Protein AF-K1Q7L5-F1 (afdb_monomer)

Secondary structure (DSSP, 8-state):
-HHHHHHHHHHHHHHHHTT---EEETTEEE-TTT--B-----PPPPHHHHHHGGGT--S-----EEEEEEEETTEEEEEEEEE-SSHHHHHHHHHHHTTSTTTTT-SEEEEEEEEE-TTS-EEEEEE-TTSTTHHHHHHHHHHHTT--SEEEEEEEE--S--TTHHHHHHHHHHHHHHHTT-

Sequence (182 aa):
MRERRKRLYDLQHSYNERQITTVIKGDKLVFPSNGSVYREKVNRPSADELRILDASSDKIETKVFEGKHTEDNGNRFSSYAAEVSSVKQVNQALKKILRLPRVSSATHNVYAYVFTNSEGVTHEGSDDDGEHGAGRALLREMKDNNIKNCVVVVSRWFHSKIGPRRFRHILETGLSATANMA

Organism: Magallana gigas (NCBI:txid29159)

pLDDT: mean 89.07, std 12.52, range [47.47, 98.44]

Solvent-accessible surface area (backbone atoms only — not comparable to full-atom values): 10207 Å² total; per-residue (Å²): 113,72,66,65,53,50,52,52,49,55,49,44,50,58,34,46,76,70,75,39,71,63,45,78,59,90,98,39,46,30,30,75,90,77,68,46,65,73,71,85,80,84,71,80,74,51,80,67,57,63,67,58,46,85,78,63,73,74,93,68,89,71,65,74,26,66,31,45,75,51,76,59,82,76,22,37,36,37,15,35,19,29,76,25,59,46,73,67,42,46,55,49,43,50,58,52,54,51,60,36,79,74,48,30,91,35,71,27,60,24,25,22,33,32,22,51,34,99,85,69,50,76,49,72,51,59,38,27,55,84,46,80,65,46,7,60,49,40,39,49,51,35,53,78,66,70,56,67,33,29,36,36,35,28,30,30,37,79,66,60,90,63,69,74,57,52,52,57,53,49,40,59,27,32,54,41,3,54,68,60,71,112

Nearest PDB structures (foldseek):
  2cve-assembly1_A  TM=8.066E-01  e=7.483E-07  Thermus thermophilus HB8
  6u1o-assembly1_A  TM=6.358E-01  e=1.074E-06  Saccharomyces cerevisiae S288C
  1vi7-assembly1_A  TM=7.145E-01  e=5.803E-06  Escherichia coli
  6qlf-assembly1_P  TM=4.387E-01  e=6.043E+00  Saccharomyces cerevisiae
  6qle-assembly1_P  TM=3.940E-01  e=7.689E+00  Saccharomyces cerevisiae

InterPro domains:
  IPR001498 Impact, N-terminal [PF01205] (75-173)
  IPR020568 Ribosomal protein uS5 domain 2-type superfamily [SSF54211] (68-172)
  IPR023582 Impact family [PTHR16301] (66-172)
  IPR036956 Impact, N-terminal domain superfamily [G3DSA:3.30.230.30] (61-182)

Foldseek 3Di:
DVVLVVVLVVVCVVCVVVVFHWDDDPSWIARPVVRDTDDDDLDQDDPVSLVCCVPPDDPDPWDKFWFDWDDDPRKIKIKIKTFAQDPVVVSVRCNVQSSDPVNVLFQFKWKKAWEQHPVRDIDIDIDCRPVPPQGVLLNVLCVVVVNYRMMMIMTMRDDDDPDPVVSVVSNVNRVRRSVRVD

Structure (mmCIF, N/CA/C/O backbone):
data_AF-K1Q7L5-F1
#
_entry.id   AF-K1Q7L5-F1
#
loop_
_atom_site.group_PDB
_atom_site.id
_atom_site.type_symbol
_atom_site.label_atom_id
_atom_site.label_alt_id
_atom_site.label_comp_id
_atom_site.label_asym_id
_atom_site.label_entity_id
_atom_site.label_seq_id
_atom_site.pdbx_PDB_ins_code
_atom_site.Cartn_x
_atom_site.Cartn_y
_atom_site.Cartn_z
_atom_site.occupancy
_atom_site.B_iso_or_equiv
_atom_site.auth_seq_id
_atom_site.auth_comp_id
_atom_site.auth_asym_id
_atom_site.auth_atom_id
_atom_site.pdbx_PDB_model_num
ATOM 1 N N . MET A 1 1 ? -2.133 18.125 23.508 1.00 57.41 1 MET A N 1
ATOM 2 C CA . MET A 1 1 ? -3.357 18.780 22.976 1.00 57.41 1 MET A CA 1
ATOM 3 C C . MET A 1 1 ? -3.058 20.008 22.109 1.00 57.41 1 MET A C 1
ATOM 5 O O . MET A 1 1 ? -3.485 20.023 20.961 1.00 57.41 1 MET A O 1
ATOM 9 N N . ARG A 1 2 ? -2.305 21.012 22.596 1.00 72.38 2 ARG A N 1
ATOM 10 C CA . ARG A 1 2 ? -2.041 22.277 21.866 1.00 72.38 2 ARG A CA 1
ATOM 11 C C . ARG A 1 2 ? -1.291 22.097 20.534 1.00 72.38 2 ARG A C 1
ATOM 13 O O . ARG A 1 2 ? -1.663 22.701 19.536 1.00 72.38 2 ARG A O 1
ATOM 20 N N . GLU A 1 3 ? -0.289 21.223 20.510 1.00 77.94 3 GLU A N 1
ATOM 21 C CA . GLU A 1 3 ? 0.569 20.991 19.338 1.00 77.94 3 GLU A CA 1
ATOM 22 C C . GLU A 1 3 ? -0.154 20.260 18.197 1.00 77.94 3 GLU A C 1
ATOM 24 O O . GLU A 1 3 ? -0.109 20.689 17.047 1.00 77.94 3 GLU A O 1
ATOM 29 N N . ARG A 1 4 ? -0.936 19.223 18.531 1.00 78.44 4 ARG A N 1
ATOM 30 C CA . ARG A 1 4 ? -1.780 18.501 17.566 1.00 78.44 4 ARG A CA 1
ATOM 31 C C . ARG A 1 4 ? -2.767 19.437 16.869 1.00 78.44 4 ARG A C 1
ATOM 33 O O . ARG A 1 4 ? -2.932 19.365 15.657 1.00 78.44 4 ARG A O 1
ATOM 40 N N . ARG A 1 5 ? -3.403 20.333 17.628 1.00 85.06 5 ARG A N 1
ATOM 41 C CA . ARG A 1 5 ? -4.381 21.282 17.087 1.00 85.06 5 ARG A CA 1
ATOM 42 C C . ARG A 1 5 ? -3.725 22.351 16.212 1.00 85.06 5 ARG A C 1
ATOM 44 O O . ARG A 1 5 ? -4.272 22.658 15.162 1.00 85.06 5 ARG A O 1
ATOM 51 N N . LYS A 1 6 ? -2.538 22.845 16.591 1.00 90.38 6 LYS A N 1
ATOM 52 C CA . LYS A 1 6 ? -1.724 23.739 15.746 1.00 90.38 6 LYS A CA 1
ATOM 53 C C . LYS A 1 6 ? -1.437 23.096 14.385 1.00 90.38 6 LYS A C 1
ATOM 55 O O . LYS A 1 6 ? -1.757 23.681 13.360 1.00 90.38 6 LYS A O 1
ATOM 60 N N . ARG A 1 7 ? -0.977 21.842 14.384 1.00 89.75 7 ARG A N 1
ATOM 61 C CA . ARG A 1 7 ? -0.705 21.087 13.153 1.00 89.75 7 ARG A CA 1
ATOM 62 C C . ARG A 1 7 ? -1.935 20.933 12.250 1.00 89.75 7 ARG A C 1
ATOM 64 O O . ARG A 1 7 ? -1.802 20.996 11.034 1.00 89.75 7 ARG A O 1
ATOM 71 N N . LEU A 1 8 ? -3.129 20.730 12.820 1.00 92.12 8 LEU A N 1
ATOM 72 C CA . LEU A 1 8 ? -4.370 20.655 12.034 1.00 92.12 8 LEU A CA 1
ATOM 73 C C . LEU A 1 8 ? -4.703 21.987 11.347 1.00 92.12 8 LEU A C 1
ATOM 75 O O . LEU A 1 8 ? -5.173 21.960 10.213 1.00 92.12 8 LEU A O 1
ATOM 79 N N . TYR A 1 9 ? -4.439 23.124 11.997 1.00 93.19 9 TYR A N 1
ATOM 80 C CA . TYR A 1 9 ? -4.596 24.443 11.376 1.00 93.19 9 TYR A CA 1
ATOM 81 C C . TYR A 1 9 ? -3.568 24.680 10.267 1.00 93.19 9 TYR A C 1
ATOM 83 O O . TYR A 1 9 ? -3.954 25.125 9.190 1.00 93.19 9 TYR A O 1
ATOM 91 N N . ASP A 1 10 ? -2.300 24.320 10.489 1.00 93.94 10 ASP A N 1
ATOM 92 C CA . ASP A 1 10 ? -1.246 24.437 9.471 1.00 93.94 10 ASP A CA 1
ATOM 93 C C . ASP A 1 10 ? -1.595 23.600 8.223 1.00 93.94 10 ASP A C 1
ATOM 95 O O . ASP A 1 10 ? -1.499 24.069 7.088 1.00 93.94 10 ASP A O 1
ATOM 99 N N . LEU A 1 11 ? -2.088 22.371 8.428 1.00 92.56 11 LEU A N 1
ATOM 100 C CA . LEU A 1 11 ? -2.582 21.512 7.348 1.00 92.56 11 LEU A CA 1
ATOM 101 C C . LEU A 1 11 ? -3.798 22.117 6.640 1.00 92.56 11 LEU A C 1
ATOM 103 O O . LEU A 1 11 ? -3.824 22.154 5.412 1.00 92.56 11 LEU A O 1
ATOM 107 N N . GLN A 1 12 ? -4.800 22.590 7.389 1.00 94.56 12 GLN A N 1
ATOM 108 C CA . GLN A 1 12 ? -5.990 23.226 6.818 1.00 94.56 12 GLN A CA 1
ATOM 109 C C . GLN A 1 12 ? -5.611 24.430 5.946 1.00 94.56 12 GLN A C 1
ATOM 111 O O . GLN A 1 12 ? -6.136 24.578 4.844 1.00 94.56 12 GLN A O 1
ATOM 116 N N . HIS A 1 13 ? -4.670 25.255 6.412 1.00 94.31 13 HIS A N 1
ATOM 117 C CA . HIS A 1 13 ? -4.144 26.386 5.656 1.00 94.31 13 HIS A CA 1
ATOM 118 C C . HIS A 1 13 ? -3.474 25.930 4.354 1.00 94.31 13 HIS A C 1
ATOM 120 O O . HIS A 1 13 ? -3.864 26.388 3.284 1.00 94.31 13 HIS A O 1
ATOM 126 N N . SER A 1 14 ? -2.568 24.949 4.42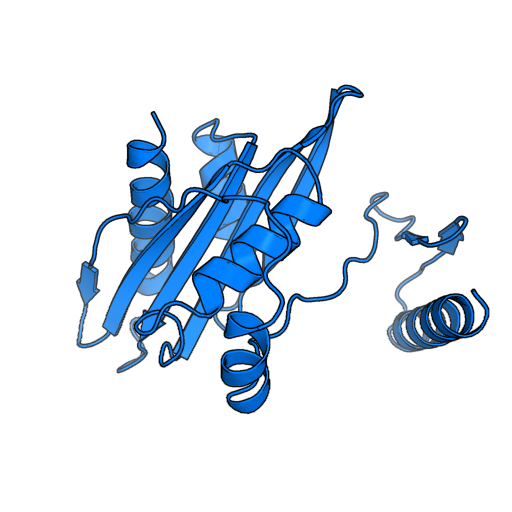3 1.00 93.62 14 SER A N 1
ATOM 127 C CA . SER A 1 14 ? -1.886 24.409 3.238 1.00 93.62 14 SER A CA 1
ATOM 128 C C . SER A 1 14 ? -2.849 23.811 2.200 1.00 93.62 14 SER A C 1
ATOM 130 O O . SER A 1 14 ? -2.637 23.950 0.994 1.00 93.62 14 SER A O 1
ATOM 132 N N . TYR A 1 15 ? -3.931 23.155 2.634 1.00 94.19 15 TYR A N 1
ATOM 133 C CA . TYR A 1 15 ? -4.964 22.666 1.715 1.00 94.19 15 TYR A CA 1
ATOM 134 C C . TYR A 1 15 ? -5.775 23.808 1.093 1.00 94.19 15 TYR A C 1
ATOM 136 O O . TYR A 1 15 ? -6.046 23.767 -0.108 1.00 94.19 15 TYR A O 1
ATOM 144 N N . ASN A 1 16 ? -6.104 24.847 1.864 1.00 93.00 16 ASN A N 1
ATOM 145 C CA . ASN A 1 16 ? -6.805 26.022 1.348 1.00 93.00 16 ASN A CA 1
ATOM 146 C C . ASN A 1 16 ? -5.979 26.778 0.294 1.00 93.00 16 ASN A C 1
ATOM 148 O O . ASN A 1 16 ? -6.547 27.203 -0.709 1.00 93.00 16 ASN A O 1
ATOM 152 N N . GLU A 1 17 ? -4.655 26.888 0.458 1.00 96.19 17 GLU A N 1
ATOM 153 C CA . GLU A 1 17 ? -3.756 27.469 -0.560 1.00 96.19 17 GLU A CA 1
ATOM 154 C C . GLU A 1 17 ? -3.817 26.711 -1.895 1.00 96.19 17 GLU A C 1
ATOM 156 O O . GLU A 1 17 ? -3.665 27.295 -2.965 1.00 96.19 17 GLU A O 1
ATOM 161 N N . ARG A 1 18 ? -4.101 25.406 -1.842 1.00 95.19 18 ARG A N 1
ATOM 162 C CA . ARG A 1 18 ? -4.306 24.544 -3.016 1.00 95.19 18 ARG A CA 1
ATOM 163 C C . ARG A 1 18 ? -5.761 24.513 -3.486 1.00 95.19 18 ARG A C 1
ATOM 165 O O . ARG A 1 18 ? -6.109 23.660 -4.297 1.00 95.19 18 ARG A O 1
ATOM 172 N N . GLN A 1 19 ? -6.607 25.403 -2.963 1.00 94.06 19 GLN A N 1
ATOM 173 C CA . GLN A 1 19 ? -8.044 25.476 -3.240 1.00 94.06 19 GLN A CA 1
ATOM 174 C C . GLN A 1 19 ? -8.813 24.197 -2.857 1.00 94.06 19 GLN A C 1
ATOM 176 O O . GLN A 1 19 ? -9.832 23.861 -3.457 1.00 94.06 19 GLN A O 1
ATOM 181 N N . ILE A 1 20 ? -8.343 23.472 -1.836 1.00 93.75 20 ILE A N 1
ATOM 182 C CA . ILE A 1 20 ? -8.982 22.254 -1.325 1.00 93.75 20 ILE A CA 1
ATOM 183 C C . ILE A 1 20 ? -9.689 22.570 -0.005 1.00 93.75 20 ILE A C 1
ATOM 185 O O . ILE A 1 20 ? -9.051 22.814 1.018 1.00 93.75 20 ILE A O 1
ATOM 189 N N . THR A 1 21 ? -11.023 22.510 -0.004 1.00 94.31 21 THR A N 1
ATOM 190 C CA . THR A 1 21 ? -11.829 22.760 1.198 1.00 94.31 21 THR A CA 1
ATOM 191 C C . THR A 1 21 ? -11.651 21.653 2.237 1.00 94.31 21 THR A C 1
ATOM 193 O O . THR A 1 21 ? -11.875 20.474 1.957 1.00 94.31 21 THR A O 1
ATOM 196 N N . THR A 1 22 ? -11.322 22.039 3.471 1.00 95.19 22 THR A N 1
ATOM 197 C CA . THR A 1 22 ? -11.214 21.127 4.620 1.00 95.19 22 THR A CA 1
ATOM 198 C C . THR A 1 22 ? -11.829 21.736 5.881 1.00 95.19 22 THR A C 1
ATOM 200 O O . THR A 1 22 ? -11.843 22.953 6.058 1.00 95.19 22 THR A O 1
ATOM 203 N N . VAL A 1 23 ? -12.348 20.894 6.778 1.00 95.12 23 VAL A N 1
ATOM 204 C CA . VAL A 1 23 ? -12.981 21.295 8.046 1.00 95.12 23 VAL A CA 1
ATOM 205 C C . VAL A 1 23 ? -12.379 20.502 9.199 1.00 95.12 23 VAL A C 1
ATOM 207 O O . VAL A 1 23 ? -12.271 19.279 9.133 1.00 95.12 23 VAL A O 1
ATOM 210 N N . ILE A 1 24 ? -12.027 21.184 10.287 1.00 93.81 24 ILE A N 1
ATOM 211 C CA . ILE A 1 24 ? -11.571 20.533 11.518 1.00 93.81 24 ILE A CA 1
ATOM 212 C C . ILE A 1 24 ? -12.796 20.116 12.346 1.00 93.81 24 ILE A C 1
ATOM 214 O O . ILE A 1 24 ? -13.593 20.960 12.752 1.00 93.81 24 ILE A O 1
ATOM 218 N N . LYS A 1 25 ? -12.946 18.813 12.614 1.00 92.38 25 LYS A N 1
ATOM 219 C CA . LYS A 1 25 ? -13.977 18.245 13.503 1.00 92.38 25 LYS A CA 1
ATOM 220 C C . LYS A 1 25 ? -13.301 17.510 14.660 1.00 92.38 25 LYS A C 1
ATOM 222 O O . LYS A 1 25 ? -12.772 16.412 14.478 1.00 92.38 25 LYS A O 1
ATOM 227 N N . GLY A 1 26 ? -13.306 18.115 15.848 1.00 88.75 26 GLY A N 1
ATOM 228 C CA . GLY A 1 26 ? -12.552 17.610 17.000 1.00 88.75 26 GLY A CA 1
ATOM 229 C C . GLY A 1 26 ? -11.051 17.554 16.694 1.00 88.75 26 GLY A C 1
ATOM 230 O O . GLY A 1 26 ? -10.450 18.567 16.355 1.00 88.75 26 GLY A O 1
ATOM 231 N N . ASP A 1 27 ? -10.477 16.353 16.756 1.00 88.06 27 ASP A N 1
ATOM 232 C CA . ASP A 1 27 ? -9.050 16.073 16.521 1.00 88.06 27 ASP A CA 1
ATOM 233 C C . ASP A 1 27 ? -8.736 15.602 15.084 1.00 88.06 27 ASP A C 1
ATOM 235 O O . ASP A 1 27 ? -7.717 14.949 14.832 1.00 88.06 27 ASP A O 1
ATOM 239 N N . LYS A 1 28 ? -9.635 15.875 14.134 1.00 89.62 28 LYS A N 1
ATOM 240 C CA . LYS A 1 28 ? -9.563 15.378 12.755 1.00 89.62 28 LYS A CA 1
ATOM 241 C C . LYS A 1 28 ? -9.707 16.518 11.753 1.00 89.62 28 LYS A C 1
ATOM 243 O O . LYS A 1 28 ? -10.532 17.406 11.952 1.00 89.62 28 LYS A O 1
ATOM 248 N N . LEU A 1 29 ? -8.968 16.437 10.649 1.00 92.62 29 LEU A N 1
ATOM 249 C CA . LEU A 1 29 ? -9.200 17.246 9.453 1.00 92.62 29 LEU A CA 1
ATOM 250 C C . LEU A 1 29 ? -10.038 16.419 8.469 1.00 92.62 29 LEU A C 1
ATOM 252 O O . LEU A 1 29 ? -9.675 15.287 8.153 1.00 92.62 29 LEU A O 1
ATOM 256 N N . VAL A 1 30 ? -11.172 16.955 8.030 1.00 93.12 30 VAL A N 1
ATOM 257 C CA . VAL A 1 30 ? -12.169 16.269 7.198 1.00 93.12 30 VAL A CA 1
ATOM 258 C C . VAL A 1 30 ? -12.325 17.014 5.878 1.00 93.12 30 VAL A C 1
ATOM 260 O O . VAL A 1 30 ? -12.389 18.240 5.872 1.00 93.12 30 VAL A O 1
ATOM 263 N N . PHE A 1 31 ? -12.427 16.283 4.773 1.00 92.69 31 PHE A N 1
ATOM 264 C CA . PHE A 1 31 ? -12.715 16.811 3.442 1.00 92.69 31 PHE A CA 1
ATOM 265 C C . PHE A 1 31 ? -14.235 16.765 3.210 1.00 92.69 31 PHE A C 1
ATOM 267 O O . PHE A 1 31 ? -14.786 15.674 3.051 1.00 92.69 31 PHE A O 1
ATOM 274 N N . PRO A 1 32 ? -14.954 17.905 3.206 1.00 88.88 32 PRO A N 1
ATOM 275 C CA . PRO A 1 32 ? -16.416 17.910 3.098 1.00 88.88 32 PRO A CA 1
ATOM 276 C C . PRO A 1 32 ? -16.937 17.339 1.779 1.00 88.88 32 PRO A C 1
ATOM 278 O O . PRO A 1 32 ? -18.047 16.826 1.743 1.00 88.88 32 PRO A O 1
ATOM 281 N N . SER A 1 33 ? -16.131 17.401 0.717 1.00 87.44 33 SER A N 1
ATOM 282 C CA . SER A 1 33 ? -16.490 16.928 -0.623 1.00 87.44 33 SER A CA 1
ATOM 283 C C . SER A 1 33 ? -16.826 15.437 -0.681 1.00 87.44 33 SER A C 1
ATOM 285 O O . SER A 1 33 ? -17.654 15.032 -1.488 1.00 87.44 33 SER A O 1
ATOM 287 N N . ASN A 1 34 ? -16.187 14.615 0.153 1.00 80.44 34 ASN A N 1
ATOM 288 C CA . ASN A 1 34 ? -16.361 13.159 0.146 1.00 80.44 34 ASN A CA 1
ATOM 289 C C . ASN A 1 34 ? -16.414 12.539 1.554 1.00 80.44 34 ASN A C 1
ATOM 291 O O . ASN A 1 34 ? -16.417 11.320 1.691 1.00 80.44 34 ASN A O 1
ATOM 295 N N . GLY A 1 35 ? -16.404 13.360 2.608 1.00 82.81 35 GLY A N 1
ATOM 296 C CA . GLY A 1 35 ? -16.398 12.911 4.002 1.00 82.81 35 GLY A CA 1
ATOM 297 C C . GLY A 1 35 ? -15.093 12.252 4.460 1.00 82.81 35 GLY A C 1
ATOM 298 O O . GLY A 1 35 ? -15.010 11.820 5.611 1.00 82.81 35 GLY A O 1
ATOM 299 N N . SER A 1 36 ? -14.070 12.171 3.602 1.00 81.12 36 SER A N 1
ATOM 300 C CA . SER A 1 36 ? -12.806 11.526 3.950 1.00 81.12 36 SER A CA 1
ATOM 301 C C . SER A 1 36 ? -12.076 12.296 5.049 1.00 81.12 36 SER A C 1
ATOM 303 O O . SER A 1 36 ? -12.218 13.509 5.211 1.00 81.12 36 SER A O 1
ATOM 305 N N . VAL A 1 37 ? -11.295 11.572 5.845 1.00 87.06 37 VAL A N 1
ATOM 306 C CA . VAL A 1 37 ? -10.520 12.134 6.953 1.00 87.06 37 VAL A CA 1
ATOM 307 C C . VAL A 1 37 ? -9.054 12.110 6.561 1.00 87.06 37 VAL A C 1
ATOM 309 O O . VAL A 1 37 ? -8.555 11.067 6.138 1.00 87.06 37 VAL A O 1
ATOM 312 N N . TYR A 1 38 ? -8.353 13.224 6.751 1.00 86.69 38 TYR A N 1
ATOM 313 C CA . TYR A 1 38 ? -6.906 13.269 6.591 1.00 86.69 38 TYR A CA 1
ATOM 314 C C . TYR A 1 38 ? -6.235 12.243 7.509 1.00 86.69 38 TYR A C 1
ATOM 316 O O . TYR A 1 38 ? -6.521 12.158 8.709 1.00 86.69 38 TYR A O 1
ATOM 324 N N . ARG A 1 39 ? -5.314 11.474 6.935 1.00 81.19 39 ARG A N 1
ATOM 325 C CA . ARG A 1 39 ? -4.488 10.490 7.629 1.00 81.19 39 ARG A CA 1
ATOM 326 C C . ARG A 1 39 ? -3.042 10.882 7.379 1.00 81.19 39 ARG A C 1
ATOM 328 O O . ARG A 1 39 ? -2.667 11.136 6.238 1.00 81.19 39 ARG A O 1
ATOM 335 N N . GLU A 1 40 ? -2.237 10.939 8.434 1.00 76.31 40 GLU A N 1
ATOM 336 C CA . GLU A 1 40 ? -0.800 11.121 8.250 1.00 76.31 40 GLU A CA 1
ATOM 337 C C . GLU A 1 40 ? -0.226 9.938 7.481 1.00 76.31 40 GLU A C 1
ATOM 339 O O . GLU A 1 40 ? -0.525 8.782 7.791 1.00 76.31 40 GLU A O 1
ATOM 344 N N . LYS A 1 41 ? 0.613 10.245 6.492 1.00 69.12 41 LYS A N 1
ATOM 345 C CA . LYS A 1 41 ? 1.382 9.234 5.782 1.00 69.12 41 LYS A CA 1
ATOM 346 C C . LYS A 1 41 ? 2.290 8.521 6.783 1.00 69.12 41 LYS A C 1
ATOM 348 O O . LYS A 1 41 ? 3.015 9.163 7.546 1.00 69.12 41 LYS A O 1
ATOM 353 N N . VAL A 1 42 ? 2.243 7.191 6.789 1.00 70.25 42 VAL A N 1
ATOM 354 C CA . VAL A 1 42 ? 3.212 6.393 7.540 1.00 70.25 42 VAL A CA 1
ATOM 355 C C . VAL A 1 42 ? 4.527 6.479 6.785 1.00 70.25 42 VAL A C 1
ATOM 357 O O . VAL A 1 42 ? 4.683 5.895 5.716 1.00 70.25 42 VAL A O 1
ATOM 360 N N . ASN A 1 43 ? 5.452 7.266 7.322 1.00 66.81 43 ASN A N 1
ATOM 361 C CA . ASN A 1 43 ? 6.765 7.409 6.722 1.00 66.81 43 ASN A CA 1
ATOM 362 C C . ASN A 1 43 ? 7.578 6.131 6.903 1.00 66.81 43 ASN A C 1
ATOM 364 O O . ASN A 1 43 ? 7.447 5.414 7.901 1.00 66.81 43 ASN A O 1
ATOM 368 N N . ARG A 1 44 ? 8.459 5.891 5.931 1.00 64.44 44 ARG A N 1
ATOM 369 C CA . ARG A 1 44 ? 9.512 4.896 6.061 1.00 64.44 44 ARG A CA 1
ATOM 370 C C . ARG A 1 44 ? 10.358 5.256 7.289 1.00 64.44 44 ARG A C 1
ATOM 372 O O . ARG A 1 44 ? 10.834 6.389 7.364 1.00 64.44 44 ARG A O 1
ATOM 379 N N . PRO A 1 45 ? 10.537 4.328 8.236 1.00 63.44 45 PRO A N 1
ATOM 380 C CA . PRO A 1 45 ? 11.343 4.602 9.410 1.00 63.44 45 PRO A CA 1
ATOM 381 C C . PRO A 1 45 ? 12.798 4.844 9.020 1.00 63.44 45 PRO A C 1
ATOM 383 O O . PRO A 1 45 ? 13.325 4.195 8.109 1.00 63.44 45 PRO A O 1
ATOM 386 N N . SER A 1 46 ? 13.436 5.793 9.703 1.00 64.62 46 SER A N 1
ATOM 387 C CA . SER A 1 46 ? 14.857 6.074 9.503 1.00 64.62 46 SER A CA 1
ATOM 388 C C . SER A 1 46 ? 15.719 4.901 9.988 1.00 64.62 46 SER A C 1
ATOM 390 O O . SER A 1 46 ? 15.274 4.048 10.763 1.00 64.62 46 SER A O 1
ATOM 392 N N . ALA A 1 47 ? 16.979 4.858 9.545 1.00 61.34 47 ALA A N 1
ATOM 393 C CA . ALA A 1 47 ? 17.935 3.857 10.018 1.00 61.34 47 ALA A CA 1
ATOM 394 C C . ALA A 1 47 ? 18.130 3.905 11.546 1.00 61.34 47 ALA A C 1
ATOM 396 O O . ALA A 1 47 ? 18.360 2.873 12.170 1.00 61.34 47 ALA A O 1
ATOM 397 N N . ASP A 1 48 ? 17.991 5.082 12.156 1.00 60.06 48 ASP A N 1
ATOM 398 C CA . ASP A 1 48 ? 18.122 5.257 13.604 1.00 60.06 48 ASP A CA 1
ATOM 399 C C . ASP A 1 48 ? 16.868 4.799 14.352 1.00 60.06 48 ASP A C 1
ATOM 401 O O . ASP A 1 48 ? 16.967 4.169 15.403 1.00 60.06 48 ASP A O 1
ATOM 405 N N . GLU A 1 49 ? 15.682 5.000 13.773 1.00 62.53 49 GLU A N 1
ATOM 406 C CA . GLU A 1 49 ? 14.431 4.471 14.326 1.00 62.53 49 GLU A CA 1
ATOM 407 C C . GLU A 1 49 ? 14.386 2.938 14.332 1.00 62.53 49 GLU A C 1
ATOM 409 O O . GLU A 1 49 ? 13.742 2.353 15.203 1.00 62.53 49 GLU A O 1
ATOM 414 N N . LEU A 1 50 ? 15.061 2.278 13.384 1.00 58.34 50 LEU A N 1
ATOM 415 C CA . LEU A 1 50 ? 15.204 0.818 13.368 1.00 58.34 50 LEU A CA 1
ATOM 416 C C . LEU A 1 50 ? 15.974 0.296 14.589 1.00 58.34 50 LEU A C 1
ATOM 418 O O . LEU A 1 50 ? 15.629 -0.763 15.099 1.00 58.34 50 LEU A O 1
ATOM 422 N N . ARG A 1 51 ? 16.971 1.042 15.082 1.00 57.12 51 ARG A N 1
ATOM 423 C CA . ARG A 1 51 ? 17.819 0.632 16.217 1.00 57.12 51 ARG A CA 1
ATOM 424 C C . ARG A 1 51 ? 17.127 0.770 17.576 1.00 57.12 51 ARG A C 1
ATOM 426 O O . ARG A 1 51 ? 17.456 0.047 18.505 1.00 57.12 51 ARG A O 1
ATOM 433 N N . ILE A 1 52 ? 16.187 1.708 17.703 1.00 55.88 52 ILE A N 1
ATOM 434 C CA . ILE A 1 52 ? 15.558 2.072 18.988 1.00 55.88 52 ILE A CA 1
ATOM 435 C C . ILE A 1 52 ? 14.435 1.093 19.387 1.00 55.88 52 ILE A C 1
ATOM 437 O O . ILE A 1 52 ? 14.138 0.928 20.567 1.00 55.88 52 ILE A O 1
ATOM 441 N N . LEU A 1 53 ? 13.802 0.414 18.427 1.00 51.38 53 LEU A N 1
ATOM 442 C CA . LEU A 1 53 ? 12.609 -0.408 18.676 1.00 51.38 53 LEU A CA 1
ATOM 443 C C . LEU A 1 53 ? 12.859 -1.773 19.314 1.00 51.38 53 LEU A C 1
ATOM 445 O O . LEU A 1 53 ? 11.943 -2.282 19.965 1.00 51.38 53 LEU A O 1
ATOM 449 N N . ASP A 1 54 ? 14.073 -2.316 19.212 1.00 51.88 54 ASP A N 1
ATOM 450 C CA . ASP A 1 54 ? 14.456 -3.533 19.942 1.00 51.88 54 ASP A CA 1
ATOM 451 C C . ASP A 1 54 ? 14.306 -3.351 21.466 1.00 51.88 54 ASP A C 1
ATOM 453 O O . ASP A 1 54 ? 14.114 -4.321 22.196 1.00 51.88 54 ASP A O 1
ATOM 457 N N . ALA A 1 55 ? 14.304 -2.103 21.951 1.00 50.81 55 ALA A N 1
ATOM 458 C CA . ALA A 1 55 ? 14.205 -1.769 23.367 1.00 50.81 55 ALA A CA 1
ATOM 459 C C . ALA A 1 55 ? 12.780 -1.436 23.863 1.00 50.81 55 ALA A C 1
ATOM 461 O O . ALA A 1 55 ? 12.596 -1.240 25.063 1.00 50.81 55 ALA A O 1
ATOM 462 N N . SER A 1 56 ? 11.768 -1.299 22.991 1.00 53.56 56 SER A N 1
ATOM 463 C CA . SER A 1 56 ? 10.482 -0.665 23.378 1.00 53.56 56 SER A CA 1
ATOM 464 C C . SER A 1 56 ? 9.220 -1.272 22.752 1.00 53.56 56 SER A C 1
ATOM 466 O O . SER A 1 56 ? 8.194 -0.595 22.672 1.00 53.56 56 SER A O 1
ATOM 468 N N . SER A 1 57 ? 9.264 -2.514 22.265 1.00 53.28 57 SER A N 1
ATOM 469 C CA . SER A 1 57 ? 8.129 -3.111 21.546 1.00 5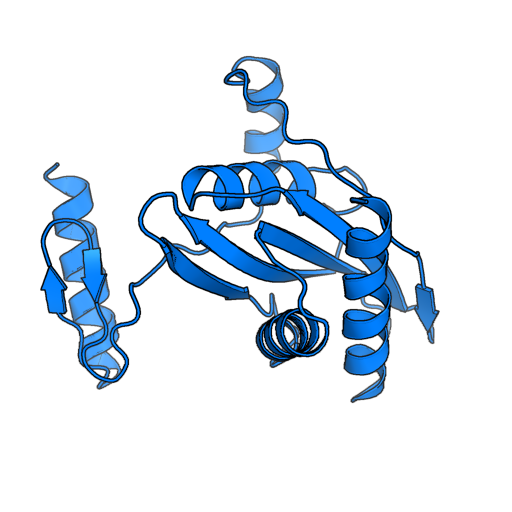3.28 57 SER A CA 1
ATOM 470 C C . SER A 1 57 ? 6.889 -3.286 22.440 1.00 53.28 57 SER A C 1
ATOM 472 O O . SER A 1 57 ? 6.804 -4.187 23.274 1.00 53.28 57 SER A O 1
ATOM 474 N N . ASP A 1 58 ? 5.910 -2.404 22.240 1.00 47.47 58 ASP A N 1
ATOM 475 C CA . ASP A 1 58 ? 4.551 -2.516 22.762 1.00 47.47 58 ASP A CA 1
ATOM 476 C C . ASP A 1 58 ? 3.904 -3.790 22.179 1.00 47.47 58 ASP A C 1
ATOM 478 O O . ASP A 1 58 ? 3.824 -3.961 20.959 1.00 47.47 58 ASP A O 1
ATOM 482 N N . LYS A 1 59 ? 3.479 -4.697 23.068 1.00 53.09 59 LYS A N 1
ATOM 483 C CA . LYS A 1 59 ? 3.047 -6.089 22.828 1.00 53.09 59 LYS A CA 1
ATOM 484 C C . LYS A 1 59 ? 1.781 -6.236 21.960 1.00 53.09 59 LYS A C 1
ATOM 486 O O . LYS A 1 59 ? 0.753 -6.713 22.433 1.00 53.09 59 LYS A O 1
ATOM 491 N N . ILE A 1 60 ? 1.828 -5.862 20.686 1.00 54.72 60 ILE A N 1
ATOM 492 C CA . ILE A 1 60 ? 0.828 -6.291 19.698 1.00 54.72 60 ILE A CA 1
ATOM 493 C C . ILE A 1 60 ? 1.548 -7.091 18.623 1.00 54.72 60 ILE A C 1
ATOM 495 O O . ILE A 1 60 ? 2.160 -6.545 17.703 1.00 54.72 60 ILE A O 1
ATOM 499 N N . GLU A 1 61 ? 1.482 -8.411 18.757 1.00 68.69 61 GLU A N 1
ATOM 500 C CA . GLU A 1 61 ? 2.028 -9.345 17.785 1.00 68.69 61 GLU A CA 1
ATOM 501 C C . GLU A 1 61 ? 1.188 -9.299 16.502 1.00 68.69 61 GLU A C 1
ATOM 503 O O . GLU A 1 61 ? 0.195 -9.996 16.338 1.00 68.69 61 GLU A O 1
ATOM 508 N N . THR A 1 62 ? 1.558 -8.409 15.581 1.00 81.19 62 THR A N 1
ATOM 509 C CA . THR A 1 62 ? 0.937 -8.364 14.252 1.00 81.19 62 THR A CA 1
ATOM 510 C C . THR A 1 62 ? 1.548 -9.471 13.400 1.00 81.19 62 THR A C 1
ATOM 512 O O . THR A 1 62 ? 2.712 -9.355 13.001 1.00 81.19 62 THR A O 1
ATOM 515 N N . LYS A 1 63 ? 0.811 -10.553 13.136 1.00 92.00 63 LYS A N 1
ATOM 516 C CA . LYS A 1 63 ? 1.252 -11.595 12.199 1.00 92.00 63 LYS A CA 1
ATOM 517 C C . LYS A 1 63 ? 1.354 -10.998 10.791 1.00 92.00 63 LYS A C 1
ATOM 519 O O . LYS A 1 63 ? 0.462 -10.274 10.358 1.00 92.00 63 LYS A O 1
ATOM 524 N N . VAL A 1 64 ? 2.471 -11.259 10.115 1.00 94.69 64 VAL A N 1
ATOM 525 C CA . VAL A 1 64 ? 2.727 -10.799 8.744 1.00 94.69 64 VAL A CA 1
ATOM 526 C C . VAL A 1 64 ? 2.762 -12.019 7.840 1.00 94.69 64 VAL A C 1
ATOM 528 O O . VAL A 1 64 ? 3.441 -12.996 8.150 1.00 94.69 64 VAL A O 1
ATOM 531 N N . PHE A 1 65 ? 2.042 -11.941 6.732 1.00 96.50 65 PHE A N 1
ATOM 532 C CA . PHE A 1 65 ? 1.937 -12.983 5.725 1.00 96.50 65 PHE A CA 1
ATOM 533 C C . PHE A 1 65 ? 2.678 -12.526 4.477 1.00 96.50 65 PHE A C 1
ATOM 535 O O . PHE A 1 65 ? 2.417 -11.440 3.968 1.00 96.50 65 PHE A O 1
ATOM 542 N N . GLU A 1 66 ? 3.630 -13.321 4.008 1.00 96.56 66 GLU A N 1
ATOM 543 C CA . GLU A 1 66 ? 4.385 -13.035 2.789 1.00 96.56 66 GLU A CA 1
ATOM 544 C C . GLU A 1 66 ? 3.661 -13.627 1.579 1.00 96.56 66 GLU A C 1
ATOM 546 O O . GLU A 1 66 ? 3.111 -14.724 1.661 1.00 96.56 66 GLU A O 1
ATOM 551 N N . GLY A 1 67 ? 3.629 -12.892 0.470 1.00 95.88 67 GLY A N 1
ATOM 552 C CA . GLY A 1 67 ? 3.085 -13.356 -0.800 1.00 95.88 67 GLY A CA 1
ATOM 553 C C . GLY A 1 67 ? 4.157 -13.880 -1.752 1.00 95.88 67 GLY A C 1
ATOM 554 O O . GLY A 1 67 ? 5.253 -14.285 -1.363 1.00 95.88 67 GLY A O 1
ATOM 555 N N . LYS A 1 68 ? 3.826 -13.881 -3.042 1.00 94.12 68 LYS A N 1
ATOM 556 C CA . LYS A 1 68 ? 4.730 -14.293 -4.115 1.00 94.12 68 LYS A CA 1
ATOM 557 C C . LYS A 1 68 ? 5.852 -13.275 -4.320 1.00 94.12 68 LYS A C 1
ATOM 559 O O . LYS A 1 68 ? 5.711 -12.085 -4.050 1.00 94.12 68 LYS A O 1
ATOM 564 N N . HIS A 1 69 ? 6.948 -13.771 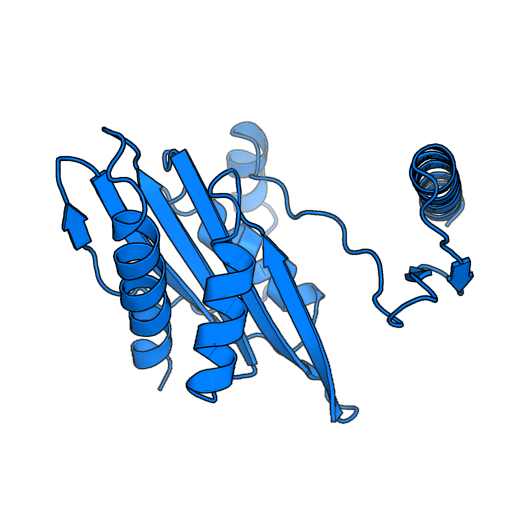-4.882 1.00 96.06 69 HIS A N 1
ATOM 565 C CA . HIS A 1 69 ? 8.024 -12.961 -5.443 1.00 96.06 69 HIS A CA 1
ATOM 566 C C . HIS A 1 69 ? 7.966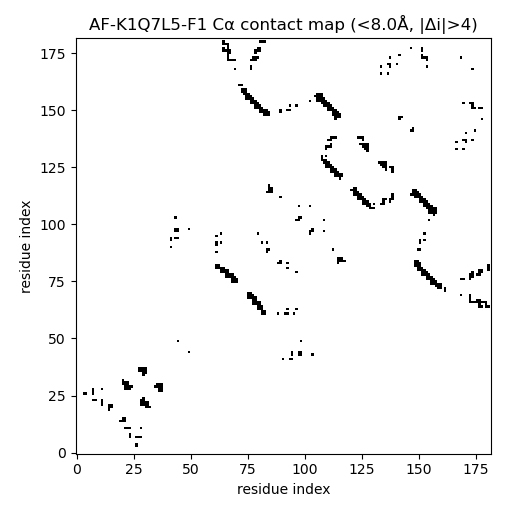 -13.085 -6.963 1.00 96.06 69 HIS A C 1
ATOM 568 O O . HIS A 1 69 ? 7.916 -14.199 -7.485 1.00 96.06 69 HIS A O 1
ATOM 574 N N . THR A 1 70 ? 7.941 -11.960 -7.674 1.00 97.25 70 THR A N 1
ATOM 575 C CA . THR A 1 70 ? 7.865 -11.937 -9.144 1.00 97.25 70 THR A CA 1
ATOM 576 C C . THR A 1 70 ? 8.917 -11.012 -9.726 1.00 97.25 70 THR A C 1
ATOM 578 O O . THR A 1 70 ? 9.206 -9.961 -9.150 1.00 97.25 70 THR A O 1
ATOM 581 N N . GLU A 1 71 ? 9.439 -11.358 -10.901 1.00 97.62 71 GLU A N 1
ATOM 582 C CA . GLU A 1 71 ? 10.453 -10.564 -11.592 1.00 97.62 71 GLU A CA 1
ATOM 583 C C . GLU A 1 71 ? 10.068 -10.289 -13.055 1.00 97.62 71 GLU A C 1
ATOM 585 O O . GLU A 1 71 ? 9.475 -11.131 -13.726 1.00 97.62 71 GLU A O 1
ATOM 590 N N . ASP A 1 72 ? 10.399 -9.094 -13.556 1.00 97.94 72 ASP A N 1
ATOM 591 C CA . ASP A 1 72 ? 10.236 -8.698 -14.964 1.00 97.94 72 ASP A CA 1
ATOM 592 C C . ASP A 1 72 ? 11.284 -7.645 -15.333 1.00 97.94 72 ASP A C 1
ATOM 594 O O . ASP A 1 72 ? 11.309 -6.534 -14.789 1.00 97.94 72 ASP A O 1
ATOM 598 N N . ASN A 1 73 ? 12.152 -7.994 -16.283 1.00 96.44 73 ASN A N 1
ATOM 599 C CA . ASN A 1 73 ? 13.176 -7.103 -16.827 1.00 96.44 73 ASN A CA 1
ATOM 600 C C . ASN A 1 73 ? 14.050 -6.446 -15.737 1.00 96.44 73 ASN A C 1
ATOM 602 O O . ASN A 1 73 ? 14.221 -5.221 -15.705 1.00 96.44 73 ASN A O 1
ATOM 606 N N . GLY A 1 74 ? 14.512 -7.265 -14.784 1.00 96.25 74 GLY A N 1
ATOM 607 C CA . GLY A 1 74 ? 15.322 -6.859 -13.629 1.00 96.25 74 GLY A CA 1
ATOM 608 C C . GLY A 1 74 ? 14.547 -6.168 -12.501 1.00 96.25 74 GLY A C 1
ATOM 609 O O . GLY A 1 74 ? 15.110 -5.913 -11.440 1.00 96.25 74 GLY A O 1
ATOM 610 N N . ASN A 1 75 ? 13.261 -5.865 -12.695 1.00 98.06 75 ASN A N 1
ATOM 611 C CA . ASN A 1 75 ? 12.408 -5.375 -11.618 1.00 98.06 75 ASN A CA 1
ATOM 612 C C . ASN A 1 75 ? 11.949 -6.553 -10.780 1.00 98.06 75 ASN A C 1
ATOM 614 O O . ASN A 1 75 ? 11.535 -7.566 -11.337 1.00 98.06 75 ASN A O 1
ATOM 618 N N . ARG A 1 76 ? 11.962 -6.385 -9.463 1.00 98.25 76 ARG A N 1
ATOM 619 C CA . ARG A 1 76 ? 11.495 -7.405 -8.522 1.00 98.25 76 ARG A CA 1
ATOM 620 C C . ARG A 1 76 ? 10.327 -6.863 -7.731 1.00 98.25 76 ARG A C 1
ATOM 622 O O . ARG A 1 76 ? 10.310 -5.669 -7.424 1.00 98.25 76 ARG A O 1
ATOM 629 N N . PHE A 1 77 ? 9.390 -7.735 -7.399 1.00 98.44 77 PHE A N 1
ATOM 630 C CA . PHE A 1 77 ? 8.215 -7.409 -6.611 1.00 98.44 77 PHE A CA 1
ATOM 631 C C . PHE A 1 77 ? 8.025 -8.461 -5.530 1.00 98.44 77 PHE A C 1
ATOM 633 O O . PHE A 1 77 ? 8.126 -9.654 -5.812 1.00 98.44 77 PHE A O 1
ATOM 640 N N . SER A 1 78 ? 7.716 -8.015 -4.321 1.00 98.12 78 SER A N 1
ATOM 641 C CA . SER A 1 78 ? 7.275 -8.877 -3.230 1.00 98.12 78 SER A CA 1
ATOM 642 C C . SER A 1 78 ? 6.119 -8.221 -2.498 1.00 98.12 78 SER A C 1
ATOM 644 O O . SER A 1 78 ? 5.945 -7.002 -2.560 1.00 98.12 78 SER A O 1
ATOM 646 N N . SER A 1 79 ? 5.310 -9.019 -1.815 1.00 97.88 79 SER A N 1
ATOM 647 C CA . SER A 1 79 ? 4.157 -8.515 -1.079 1.00 97.88 79 SER A CA 1
ATOM 648 C C . SER A 1 79 ? 4.079 -9.078 0.325 1.00 97.88 79 SER A C 1
ATOM 650 O O . SER A 1 79 ? 4.534 -10.186 0.611 1.00 97.88 79 SER A O 1
ATOM 652 N N . TYR A 1 80 ? 3.469 -8.286 1.197 1.00 98.06 80 TYR A N 1
ATOM 653 C CA . TYR A 1 80 ? 3.208 -8.634 2.580 1.00 98.06 80 TYR A CA 1
ATOM 654 C C . TYR A 1 80 ? 1.812 -8.165 2.962 1.00 98.06 80 TYR A C 1
ATOM 656 O O . TYR A 1 80 ? 1.391 -7.079 2.562 1.00 98.06 80 TYR A O 1
ATOM 664 N N . ALA A 1 81 ? 1.113 -8.954 3.766 1.00 98.00 81 ALA A N 1
ATOM 665 C CA . ALA A 1 81 ? -0.193 -8.611 4.296 1.00 98.00 81 ALA A CA 1
ATOM 666 C C . ALA A 1 81 ? -0.248 -8.809 5.812 1.00 98.00 81 ALA A C 1
ATOM 668 O O . ALA A 1 81 ? 0.531 -9.571 6.387 1.00 98.00 81 ALA A O 1
ATOM 669 N N . ALA A 1 82 ? -1.163 -8.105 6.466 1.00 97.12 82 ALA A N 1
ATOM 670 C CA . ALA A 1 82 ? -1.452 -8.275 7.883 1.00 97.12 82 ALA A CA 1
ATOM 671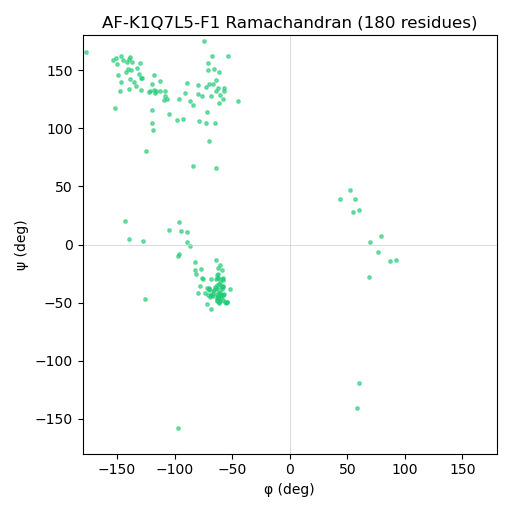 C C . ALA A 1 82 ? -2.919 -7.956 8.169 1.00 97.12 82 ALA A C 1
ATOM 673 O O . ALA A 1 82 ? -3.493 -7.054 7.554 1.00 97.12 82 ALA A O 1
ATOM 674 N N . GLU A 1 83 ? -3.504 -8.667 9.128 1.00 96.50 83 GLU A N 1
ATOM 675 C CA . GLU A 1 83 ? -4.857 -8.396 9.612 1.00 96.50 83 GLU A CA 1
ATOM 676 C C . GLU A 1 83 ? -4.910 -7.093 10.404 1.00 96.50 83 GLU A C 1
ATOM 678 O O . GLU A 1 83 ? -4.031 -6.795 11.219 1.00 96.50 83 GLU A O 1
ATOM 683 N N . VAL A 1 84 ? -5.959 -6.308 10.166 1.00 95.00 84 VAL A N 1
ATOM 684 C CA . VAL A 1 84 ? -6.187 -5.027 10.836 1.00 95.00 84 VAL A CA 1
ATOM 685 C C . VAL A 1 84 ? -7.683 -4.777 11.024 1.00 95.00 84 VAL A C 1
ATOM 687 O O . VAL A 1 84 ? -8.493 -5.012 10.133 1.00 95.00 84 VAL A O 1
ATOM 690 N N . SER A 1 85 ? -8.048 -4.230 12.178 1.00 94.50 85 SER A N 1
ATOM 691 C CA . SER A 1 85 ? -9.411 -3.806 12.533 1.00 94.50 85 SER A CA 1
ATOM 692 C C . SER A 1 85 ? -9.470 -2.359 13.033 1.00 94.50 85 SER A C 1
ATOM 694 O O . SER A 1 85 ? -10.524 -1.851 13.418 1.00 94.50 85 SER A O 1
ATOM 696 N N . SER A 1 86 ? -8.329 -1.661 13.035 1.00 91.06 86 SER A N 1
ATOM 697 C CA . SER A 1 86 ? -8.236 -0.264 13.448 1.00 91.06 86 SER A CA 1
ATOM 698 C C . SER A 1 86 ? -7.107 0.476 12.737 1.00 91.06 86 SER A C 1
ATOM 700 O O . SER A 1 86 ? -6.120 -0.106 12.291 1.00 91.06 86 SER A O 1
ATOM 702 N N . VAL A 1 87 ? -7.195 1.808 12.729 1.00 86.88 87 VAL A N 1
ATOM 703 C CA . VAL A 1 87 ? -6.132 2.690 12.211 1.00 86.88 87 VAL A CA 1
ATOM 704 C C . VAL A 1 87 ? -4.812 2.477 12.955 1.00 86.88 87 VAL A C 1
ATOM 706 O O . VAL A 1 87 ? -3.739 2.541 12.359 1.00 86.88 87 VAL A O 1
ATOM 709 N N . LYS A 1 88 ? -4.883 2.206 14.266 1.00 85.62 88 LYS A N 1
ATOM 710 C CA . LYS A 1 88 ? -3.704 1.915 15.087 1.00 85.62 88 LYS A CA 1
ATOM 711 C C . LYS A 1 88 ? -3.001 0.654 14.584 1.00 85.62 88 LYS A C 1
ATOM 713 O O . LYS A 1 88 ? -1.789 0.694 14.395 1.00 85.62 88 LYS A O 1
ATOM 718 N N . GLN A 1 89 ? -3.757 -0.408 14.307 1.00 90.06 89 GLN A N 1
ATOM 719 C CA . GLN A 1 89 ? -3.211 -1.653 13.766 1.00 90.06 89 GLN A CA 1
ATOM 720 C C . GLN A 1 89 ? -2.671 -1.484 12.346 1.00 90.06 89 GLN A C 1
ATOM 722 O O . GLN A 1 89 ? -1.581 -1.971 12.080 1.00 90.06 89 GLN A O 1
ATOM 727 N N . VAL A 1 90 ? -3.337 -0.717 11.471 1.00 91.94 90 VAL A N 1
ATOM 728 C CA . VAL A 1 90 ? -2.781 -0.355 10.149 1.00 91.94 90 VAL A CA 1
ATOM 729 C C . VAL A 1 90 ? -1.404 0.287 10.302 1.00 91.94 90 VAL A C 1
ATOM 731 O O . VAL A 1 90 ? -0.437 -0.152 9.684 1.00 91.94 90 VAL A O 1
ATOM 734 N N . ASN A 1 91 ? -1.282 1.282 11.182 1.00 88.00 91 ASN A N 1
ATOM 735 C CA . ASN A 1 91 ? -0.011 1.963 11.412 1.00 88.00 91 ASN A CA 1
ATOM 736 C C . ASN A 1 91 ? 1.060 1.031 11.996 1.00 88.00 91 ASN A C 1
ATOM 738 O O . ASN A 1 91 ? 2.230 1.161 11.644 1.00 88.00 91 ASN A O 1
ATOM 742 N N . GLN A 1 92 ? 0.691 0.108 12.888 1.00 87.94 92 GLN A N 1
ATOM 743 C CA . GLN A 1 92 ? 1.612 -0.878 13.463 1.00 87.94 92 GLN A CA 1
ATOM 744 C C . GLN A 1 92 ? 2.071 -1.907 12.425 1.00 87.94 92 GLN A C 1
ATOM 746 O O . GLN A 1 92 ? 3.268 -2.167 12.320 1.00 87.94 92 GLN A O 1
ATOM 751 N N . ALA A 1 93 ? 1.147 -2.429 11.621 1.00 92.31 93 ALA A N 1
ATOM 752 C CA . ALA A 1 93 ? 1.424 -3.367 10.545 1.00 92.31 93 ALA A CA 1
ATOM 753 C C . ALA A 1 93 ? 2.345 -2.754 9.485 1.00 92.31 93 ALA A C 1
ATOM 755 O O . ALA A 1 93 ? 3.385 -3.332 9.180 1.00 92.31 93 ALA A O 1
ATOM 756 N N . LEU A 1 94 ? 2.036 -1.544 9.002 1.00 92.31 94 LEU A N 1
ATOM 757 C CA . LEU A 1 94 ? 2.898 -0.816 8.065 1.00 92.31 94 LEU A CA 1
ATOM 758 C C . LEU A 1 94 ? 4.289 -0.594 8.658 1.00 92.31 94 LEU A C 1
ATOM 760 O O . LEU A 1 94 ? 5.291 -0.912 8.026 1.00 92.31 94 LEU A O 1
ATOM 764 N N . LYS A 1 95 ? 4.367 -0.126 9.908 1.00 88.62 95 LYS A N 1
ATOM 765 C CA . LYS A 1 95 ? 5.639 0.040 10.621 1.00 88.62 95 LYS A CA 1
ATOM 766 C C . LYS A 1 95 ? 6.429 -1.261 10.746 1.00 88.62 95 LYS A C 1
ATOM 768 O O . LYS A 1 95 ? 7.650 -1.209 10.701 1.00 88.62 95 LYS A O 1
ATOM 773 N N . LYS A 1 96 ? 5.774 -2.404 10.943 1.00 89.19 96 LYS A N 1
ATOM 774 C CA . LYS A 1 96 ? 6.440 -3.709 11.027 1.00 89.19 96 LYS A CA 1
ATOM 775 C C . LYS A 1 96 ? 6.941 -4.158 9.654 1.00 89.19 96 LYS A C 1
ATOM 777 O O . LYS A 1 96 ? 8.117 -4.474 9.515 1.00 89.19 96 LYS A O 1
ATOM 782 N N . ILE A 1 97 ? 6.074 -4.129 8.644 1.00 93.12 97 ILE A N 1
ATOM 783 C CA . ILE A 1 97 ? 6.382 -4.575 7.280 1.00 93.12 97 ILE A CA 1
ATOM 784 C C . ILE A 1 97 ? 7.488 -3.715 6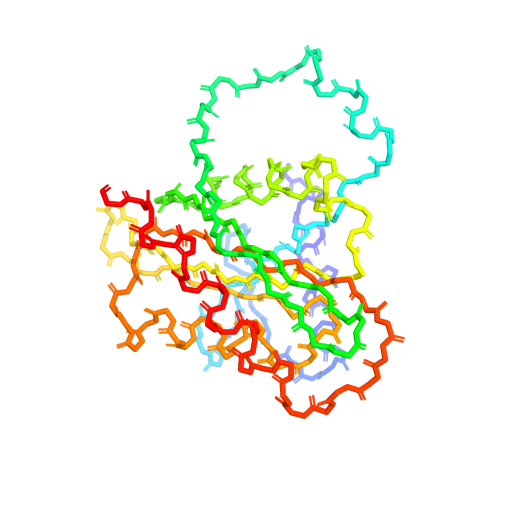.661 1.00 93.12 97 ILE A C 1
ATOM 786 O O . ILE A 1 97 ? 8.479 -4.256 6.183 1.00 93.12 97 ILE A O 1
ATOM 790 N N . LEU A 1 98 ? 7.384 -2.383 6.744 1.00 90.75 98 LEU A N 1
ATOM 791 C CA . LEU A 1 98 ? 8.363 -1.446 6.169 1.00 90.75 98 LEU A CA 1
ATOM 792 C C . LEU A 1 98 ? 9.763 -1.539 6.801 1.00 90.75 98 LEU A C 1
ATOM 794 O O . LEU A 1 98 ? 10.722 -0.991 6.259 1.00 90.75 98 LEU A O 1
ATOM 798 N N . ARG A 1 99 ? 9.886 -2.224 7.944 1.00 86.12 99 ARG A N 1
ATOM 799 C CA . ARG A 1 99 ? 11.152 -2.474 8.643 1.00 86.12 99 ARG A CA 1
ATOM 800 C C . ARG A 1 99 ? 11.766 -3.830 8.334 1.00 86.12 99 ARG A C 1
ATOM 802 O O . ARG A 1 99 ? 12.908 -4.057 8.723 1.00 86.12 99 ARG A O 1
ATOM 809 N N . LEU A 1 100 ? 11.050 -4.723 7.649 1.00 86.88 100 LEU A N 1
ATOM 810 C CA . LEU A 1 100 ? 11.625 -5.997 7.232 1.00 86.88 100 LEU A CA 1
ATOM 811 C C . LEU A 1 100 ? 12.873 -5.720 6.375 1.00 86.88 100 LEU A C 1
ATOM 813 O O . LEU A 1 100 ? 12.801 -4.866 5.485 1.00 86.88 100 LEU A O 1
ATOM 817 N N . PRO A 1 101 ? 14.002 -6.426 6.594 1.00 84.19 101 PRO A N 1
ATOM 818 C CA . PRO A 1 101 ? 15.265 -6.119 5.921 1.00 84.19 101 PRO A CA 1
ATOM 819 C C . PRO A 1 101 ? 15.151 -6.025 4.396 1.00 84.19 101 PRO A C 1
ATOM 821 O O . PRO A 1 101 ? 15.728 -5.122 3.799 1.00 84.19 101 PRO A O 1
ATOM 824 N N . ARG A 1 102 ? 14.345 -6.900 3.774 1.00 85.94 102 ARG A N 1
ATOM 825 C CA . ARG A 1 102 ? 14.073 -6.869 2.328 1.00 85.94 102 ARG A CA 1
ATOM 826 C C . ARG A 1 102 ? 13.210 -5.669 1.904 1.00 85.94 102 ARG A C 1
ATOM 828 O O . ARG A 1 102 ? 13.456 -5.114 0.847 1.00 85.94 102 ARG A O 1
ATOM 835 N N . VAL A 1 103 ? 12.224 -5.262 2.704 1.00 91.56 103 VAL A N 1
ATOM 836 C CA . VAL A 1 103 ? 11.237 -4.210 2.367 1.00 91.56 103 VAL A CA 1
ATOM 837 C C . VAL A 1 103 ? 11.800 -2.797 2.545 1.00 91.56 103 VAL A C 1
ATOM 839 O O . VAL A 1 103 ? 11.639 -1.929 1.683 1.00 91.56 103 VAL A O 1
ATOM 842 N N . SER A 1 104 ? 12.557 -2.564 3.625 1.00 89.00 104 SER A N 1
ATOM 843 C CA . SER A 1 104 ? 13.598 -1.522 3.614 1.00 89.00 104 SER A CA 1
ATOM 844 C C . SER A 1 104 ? 14.512 -1.809 2.406 1.00 89.00 104 SER A C 1
ATOM 846 O O . SER A 1 104 ? 14.481 -2.904 1.931 1.00 89.00 104 SER A O 1
ATOM 848 N N . SER A 1 105 ? 15.359 -0.981 1.825 1.00 89.62 105 SER A N 1
ATOM 849 C CA . SER A 1 105 ? 16.031 -1.275 0.520 1.00 89.62 105 SER A CA 1
ATOM 850 C C . SER A 1 105 ? 15.141 -1.288 -0.735 1.00 89.62 105 SER A C 1
ATOM 852 O O . SER A 1 105 ? 15.662 -0.949 -1.796 1.00 89.62 105 SER A O 1
ATOM 854 N N . ALA A 1 106 ? 13.839 -1.599 -0.665 1.00 94.31 106 ALA A N 1
ATOM 855 C CA . ALA A 1 106 ? 12.964 -1.460 -1.832 1.00 94.31 106 ALA A CA 1
ATOM 856 C C . ALA A 1 106 ? 12.897 0.007 -2.300 1.00 94.31 106 ALA A C 1
ATOM 858 O O . ALA A 1 106 ? 13.012 0.940 -1.492 1.00 94.31 106 ALA A O 1
ATOM 859 N N . THR A 1 107 ? 12.730 0.203 -3.612 1.00 96.00 107 THR A N 1
ATOM 860 C CA . THR A 1 107 ? 12.614 1.531 -4.236 1.00 96.00 107 THR A CA 1
ATOM 861 C C . THR A 1 107 ? 11.255 2.155 -3.945 1.00 96.00 107 THR A C 1
ATOM 863 O O . THR A 1 107 ? 11.190 3.342 -3.645 1.00 96.00 107 THR A O 1
ATOM 866 N N . HIS A 1 108 ? 10.198 1.344 -4.012 1.00 95.81 108 HIS A N 1
ATOM 867 C CA . HIS A 1 108 ? 8.818 1.752 -3.764 1.00 95.81 108 HIS A CA 1
ATOM 868 C C . HIS A 1 108 ? 8.128 0.721 -2.872 1.00 95.81 108 HIS A C 1
ATOM 870 O O . HIS A 1 108 ? 8.311 -0.480 -3.073 1.00 95.81 108 HIS A O 1
ATOM 876 N N . ASN A 1 109 ? 7.322 1.180 -1.921 1.00 96.50 109 ASN A N 1
ATOM 877 C CA . ASN A 1 109 ? 6.480 0.369 -1.047 1.00 96.50 109 ASN A CA 1
ATOM 878 C C . ASN A 1 109 ? 5.028 0.845 -1.143 1.00 96.50 109 ASN A C 1
ATOM 880 O O . ASN A 1 109 ? 4.536 1.590 -0.295 1.00 96.50 109 ASN A O 1
ATOM 884 N N . VAL A 1 110 ? 4.352 0.402 -2.200 1.00 97.38 110 VAL A N 1
ATOM 885 C CA . VAL A 1 110 ? 2.932 0.683 -2.440 1.00 97.38 110 VAL A CA 1
ATOM 886 C C . VAL A 1 110 ? 2.115 -0.011 -1.362 1.00 97.38 110 VAL A C 1
ATOM 888 O O . VAL A 1 110 ? 2.392 -1.166 -1.047 1.00 97.38 110 VAL A O 1
ATOM 891 N N . TYR A 1 111 ? 1.088 0.631 -0.811 1.00 97.62 111 TYR A N 1
ATOM 892 C CA . TYR A 1 111 ? 0.181 -0.067 0.098 1.00 97.62 111 TYR A CA 1
ATOM 893 C C . TYR A 1 111 ? -1.276 0.331 -0.077 1.00 97.62 111 TYR A C 1
ATOM 895 O O . TYR A 1 111 ? -1.605 1.424 -0.537 1.00 97.62 111 TYR A O 1
ATOM 903 N N . ALA A 1 112 ? -2.151 -0.571 0.347 1.00 98.00 112 ALA A N 1
ATOM 904 C CA . ALA A 1 112 ? -3.579 -0.352 0.479 1.00 98.00 112 ALA A CA 1
ATOM 905 C C . ALA A 1 112 ? -4.094 -1.072 1.727 1.00 98.00 112 ALA A C 1
ATOM 907 O O . ALA A 1 112 ? -3.562 -2.106 2.124 1.00 98.00 112 ALA A O 1
ATOM 908 N N . TYR A 1 113 ? -5.119 -0.522 2.368 1.00 97.31 113 TYR A N 1
ATOM 909 C CA . TYR A 1 113 ? -5.799 -1.177 3.477 1.00 97.31 113 TYR A CA 1
ATOM 910 C C . TYR A 1 113 ? -7.300 -0.962 3.398 1.00 97.31 113 TYR A C 1
ATOM 912 O O . TYR A 1 113 ? -7.773 0.079 2.938 1.00 97.31 113 TYR A O 1
ATOM 92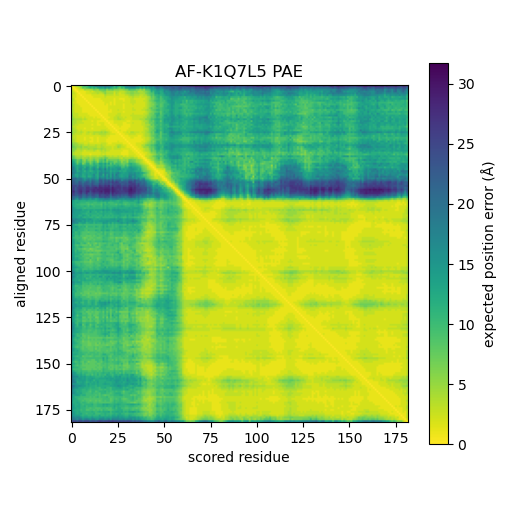0 N N . VAL A 1 114 ? -8.035 -1.931 3.927 1.00 97.06 114 VAL A N 1
ATOM 921 C CA . VAL A 1 114 ? -9.473 -1.841 4.155 1.00 97.06 114 VAL A CA 1
ATOM 922 C C . VAL A 1 114 ? -9.820 -2.651 5.397 1.00 97.06 114 VAL A C 1
ATOM 924 O O . VAL A 1 114 ? -9.394 -3.794 5.543 1.00 97.06 114 VAL A O 1
ATOM 927 N N . PHE A 1 115 ? -10.592 -2.075 6.310 1.00 96.19 115 PHE A N 1
ATOM 928 C CA . PHE A 1 115 ? -11.134 -2.793 7.461 1.00 96.19 115 PHE A CA 1
ATOM 929 C C . PHE A 1 115 ? -12.472 -2.212 7.889 1.00 96.19 115 PHE A C 1
ATOM 931 O O . PHE A 1 115 ? -12.745 -1.035 7.666 1.00 96.19 115 PHE A O 1
ATOM 938 N N . THR A 1 116 ? -13.294 -3.025 8.541 1.00 95.50 116 THR A N 1
ATOM 939 C CA . THR A 1 116 ? -14.523 -2.560 9.189 1.00 95.50 116 THR A CA 1
ATOM 940 C C . THR A 1 116 ? -14.308 -2.566 10.695 1.00 95.50 116 THR A C 1
ATOM 942 O O . THR A 1 116 ? -13.860 -3.566 11.252 1.00 95.50 116 THR A O 1
ATOM 945 N N . ASN A 1 117 ? -14.543 -1.428 11.351 1.00 92.38 117 ASN A N 1
ATOM 946 C CA . ASN A 1 117 ? -14.399 -1.337 12.804 1.00 92.38 117 ASN A CA 1
ATOM 947 C C . ASN A 1 117 ? -15.574 -2.037 13.519 1.00 92.38 117 ASN A C 1
ATOM 949 O O . ASN A 1 117 ? -16.544 -2.463 12.893 1.00 92.38 117 ASN A O 1
ATOM 953 N N . SER A 1 118 ? -15.517 -2.111 14.849 1.00 91.12 118 SER A N 1
ATOM 954 C CA . SER A 1 118 ? -16.584 -2.697 15.676 1.00 91.12 118 SER A CA 1
ATOM 955 C C . SER A 1 118 ? -17.943 -1.992 15.554 1.00 91.12 118 SER A C 1
ATOM 957 O O . SER A 1 118 ? -18.958 -2.564 15.928 1.00 91.12 118 SER A O 1
ATOM 959 N N . GLU A 1 119 ? -17.972 -0.760 15.042 1.00 91.50 119 GLU A N 1
ATOM 960 C CA . GLU A 1 119 ? -19.188 0.035 14.823 1.00 91.50 119 GLU A CA 1
ATOM 961 C C . GLU A 1 119 ? -19.799 -0.206 13.429 1.00 91.50 119 GLU A C 1
ATOM 963 O O . GLU A 1 119 ? -20.770 0.449 13.061 1.00 91.50 119 GLU A O 1
ATOM 968 N N . GLY A 1 120 ? -19.223 -1.104 12.621 1.00 91.06 120 GLY A N 1
ATOM 969 C CA . GLY A 1 120 ? -19.687 -1.379 11.258 1.00 91.06 120 GLY A CA 1
ATOM 970 C C . GLY A 1 120 ? -19.238 -0.349 10.214 1.00 91.06 120 GLY A C 1
ATOM 971 O O . GLY A 1 120 ? -19.654 -0.424 9.061 1.00 91.06 120 GLY A O 1
ATOM 972 N N . VAL A 1 121 ? -18.370 0.599 10.575 1.00 90.75 121 VAL A N 1
ATOM 973 C CA . VAL A 1 121 ? -17.843 1.616 9.656 1.00 90.75 121 VAL A CA 1
ATOM 974 C C . VAL A 1 121 ? -16.614 1.074 8.932 1.00 90.75 121 VAL A C 1
ATOM 976 O O . VAL A 1 121 ? -15.621 0.702 9.564 1.00 90.75 121 VAL A O 1
ATOM 979 N N . THR A 1 122 ? -16.650 1.079 7.598 1.00 92.94 122 THR A N 1
ATOM 980 C CA . THR A 1 122 ? -15.498 0.724 6.760 1.00 92.94 122 THR A CA 1
ATOM 981 C C . THR A 1 122 ? -14.512 1.887 6.656 1.00 92.94 122 THR A C 1
ATOM 983 O O . THR A 1 122 ? -14.875 3.018 6.336 1.00 92.94 122 THR A O 1
ATOM 986 N N . HIS A 1 123 ? -13.239 1.596 6.910 1.00 93.00 123 HIS A N 1
ATOM 987 C CA . HIS A 1 123 ? -12.107 2.501 6.752 1.00 93.00 123 HIS A CA 1
ATOM 988 C C . HIS A 1 123 ? -11.177 1.939 5.689 1.00 93.00 123 HIS A C 1
ATOM 990 O O . HIS A 1 123 ? -10.769 0.783 5.773 1.00 93.00 123 HIS A O 1
ATOM 996 N N . GLU A 1 124 ? -10.789 2.776 4.737 1.00 94.88 124 GLU A N 1
ATOM 997 C CA . GLU A 1 124 ? -9.885 2.398 3.656 1.00 94.88 124 GLU A CA 1
ATOM 998 C C . GLU A 1 124 ? -8.879 3.508 3.349 1.00 94.88 124 GLU A C 1
ATOM 1000 O O . GLU A 1 124 ? -9.072 4.673 3.712 1.00 94.88 124 GLU A O 1
ATOM 1005 N N . GLY A 1 125 ? -7.780 3.140 2.700 1.00 92.44 125 GLY A N 1
ATOM 1006 C CA . GLY A 1 125 ? -6.766 4.081 2.246 1.00 92.44 125 GLY A CA 1
ATOM 1007 C C . GLY A 1 125 ? -5.659 3.395 1.461 1.00 92.44 125 GLY A C 1
ATOM 1008 O O . GLY A 1 125 ? -5.528 2.173 1.484 1.00 92.44 125 GLY A O 1
ATOM 1009 N N . SER A 1 126 ? -4.860 4.192 0.758 1.00 95.88 126 SER A N 1
ATOM 1010 C CA . SER A 1 126 ? -3.763 3.701 -0.073 1.00 95.88 126 SER A CA 1
ATOM 1011 C C . SER A 1 126 ? -2.660 4.741 -0.237 1.00 95.88 126 SER A C 1
ATOM 1013 O O . SER A 1 126 ? -2.926 5.939 -0.131 1.00 95.88 126 SER A O 1
ATOM 1015 N N . ASP A 1 127 ? -1.460 4.289 -0.582 1.00 95.06 127 ASP A N 1
ATOM 1016 C CA . ASP A 1 127 ? -0.314 5.126 -0.934 1.00 95.06 127 ASP A CA 1
ATOM 1017 C C . ASP A 1 127 ? 0.435 4.508 -2.112 1.00 95.06 127 ASP A C 1
ATOM 1019 O O . ASP A 1 127 ? 0.688 3.304 -2.146 1.00 95.06 127 ASP A O 1
ATOM 1023 N N . ASP A 1 128 ? 0.768 5.352 -3.079 1.00 95.38 128 ASP A N 1
ATOM 1024 C CA . ASP A 1 128 ? 1.456 4.958 -4.302 1.00 95.38 128 ASP A CA 1
ATOM 1025 C C . ASP A 1 128 ? 2.976 4.848 -4.107 1.00 95.38 128 ASP A C 1
ATOM 1027 O O . ASP A 1 128 ? 3.646 4.224 -4.914 1.00 95.38 128 ASP A O 1
ATOM 1031 N N . ASP A 1 129 ? 3.551 5.509 -3.099 1.00 94.12 129 ASP A N 1
ATOM 1032 C CA . ASP A 1 129 ? 5.000 5.615 -2.866 1.00 94.12 129 ASP A CA 1
ATOM 1033 C C . ASP A 1 129 ? 5.847 5.907 -4.127 1.00 94.12 129 ASP A C 1
ATOM 1035 O O . ASP A 1 129 ? 6.929 5.363 -4.317 1.00 94.12 129 ASP A O 1
ATOM 1039 N N . GLY A 1 130 ? 5.343 6.764 -5.023 1.00 92.69 130 GLY A N 1
ATOM 1040 C CA . GLY A 1 130 ? 5.990 7.113 -6.299 1.00 92.69 130 GLY A CA 1
ATOM 1041 C C . GLY A 1 130 ? 5.564 6.249 -7.495 1.00 92.69 130 GLY A C 1
ATOM 1042 O O . GLY A 1 130 ? 5.761 6.650 -8.641 1.00 92.69 130 GLY A O 1
ATOM 1043 N N . GLU A 1 131 ? 4.884 5.124 -7.266 1.00 95.25 131 GLU A N 1
ATOM 1044 C CA . GLU A 1 131 ? 4.212 4.320 -8.295 1.00 95.25 131 GLU A CA 1
ATOM 1045 C C . GLU A 1 131 ? 2.817 4.879 -8.589 1.00 95.25 131 GLU A C 1
ATOM 1047 O O . GLU A 1 131 ? 1.799 4.270 -8.269 1.00 95.25 131 GLU A O 1
ATOM 1052 N N . HIS A 1 132 ? 2.760 6.075 -9.177 1.00 94.50 132 HIS A N 1
ATOM 1053 C CA . HIS A 1 132 ? 1.512 6.821 -9.371 1.00 94.50 132 HIS A CA 1
ATOM 1054 C C . HIS A 1 132 ? 0.349 5.959 -9.896 1.00 94.50 132 HIS A C 1
ATOM 1056 O O . HIS A 1 132 ? 0.448 5.334 -10.957 1.00 94.50 132 HIS A O 1
ATOM 1062 N N . GLY A 1 133 ? -0.757 5.965 -9.149 1.00 95.19 133 GLY A N 1
ATOM 1063 C CA . GLY A 1 133 ? -1.985 5.215 -9.404 1.00 95.19 133 GLY A CA 1
ATOM 1064 C C . GLY A 1 133 ? -2.017 3.793 -8.832 1.00 95.19 133 GLY A C 1
ATOM 1065 O O . GLY A 1 133 ? -3.099 3.207 -8.771 1.00 95.19 133 GLY A O 1
ATOM 1066 N N . ALA A 1 134 ? -0.883 3.224 -8.415 1.00 97.38 134 ALA A N 1
ATOM 1067 C CA . ALA A 1 134 ? -0.796 1.813 -8.047 1.00 97.38 134 ALA A CA 1
ATOM 1068 C C . ALA A 1 134 ? -1.486 1.488 -6.717 1.00 97.38 134 ALA A C 1
ATOM 1070 O O . ALA A 1 134 ? -2.132 0.449 -6.619 1.00 97.38 134 ALA A O 1
ATOM 1071 N N . GLY A 1 135 ? -1.417 2.370 -5.719 1.00 97.44 135 GLY A N 1
ATOM 1072 C CA . GLY A 1 135 ? -2.054 2.163 -4.420 1.00 97.44 135 GLY A CA 1
ATOM 1073 C C . GLY A 1 135 ? -3.574 2.166 -4.534 1.00 97.44 135 GLY A C 1
ATOM 1074 O O . GLY A 1 135 ? -4.246 1.282 -4.004 1.00 97.44 135 GLY A O 1
ATOM 1075 N N . ARG A 1 136 ? -4.134 3.115 -5.294 1.00 96.50 136 ARG A N 1
ATOM 1076 C CA . ARG A 1 136 ? -5.584 3.152 -5.559 1.00 96.50 136 ARG A CA 1
ATOM 1077 C C . ARG A 1 136 ? -6.050 1.955 -6.384 1.00 96.50 136 ARG A C 1
ATOM 1079 O O . ARG A 1 136 ? -7.130 1.433 -6.119 1.00 96.50 136 ARG A O 1
ATOM 1086 N N . ALA A 1 137 ? -5.256 1.531 -7.371 1.00 98.06 137 ALA A N 1
ATOM 1087 C CA . ALA A 1 137 ? -5.543 0.329 -8.148 1.00 98.06 137 ALA A CA 1
ATOM 1088 C C . ALA A 1 137 ? -5.534 -0.920 -7.255 1.00 98.06 137 ALA A C 1
ATOM 1090 O O . ALA A 1 137 ? -6.468 -1.710 -7.322 1.00 98.06 137 ALA A O 1
ATOM 1091 N N . LEU A 1 138 ? -4.548 -1.046 -6.362 1.00 98.38 138 LEU A N 1
ATOM 1092 C CA . LEU A 1 138 ? -4.456 -2.148 -5.405 1.00 98.38 138 LEU A CA 1
ATOM 1093 C C . LEU A 1 138 ? -5.651 -2.174 -4.448 1.00 98.38 138 LEU A C 1
ATOM 1095 O O . LEU A 1 138 ? -6.248 -3.226 -4.254 1.00 98.38 138 LEU A O 1
ATOM 1099 N N . LEU A 1 139 ? -6.050 -1.022 -3.900 1.00 98.00 139 LEU A N 1
ATOM 1100 C CA . LEU A 1 139 ? -7.232 -0.933 -3.040 1.00 98.00 139 LEU A CA 1
ATOM 1101 C C . LEU A 1 139 ? -8.506 -1.367 -3.774 1.00 98.00 139 LEU A C 1
ATOM 1103 O O . LEU A 1 139 ? -9.330 -2.087 -3.212 1.00 98.00 139 LEU A O 1
ATOM 1107 N N . ARG A 1 140 ? -8.677 -0.928 -5.026 1.00 98.00 140 ARG A N 1
ATOM 1108 C CA . ARG A 1 140 ? -9.806 -1.356 -5.854 1.00 98.00 140 ARG A CA 1
ATOM 1109 C C . ARG A 1 140 ? -9.783 -2.867 -6.061 1.00 98.00 140 ARG A C 1
ATOM 1111 O O . ARG A 1 140 ? -10.795 -3.509 -5.825 1.00 98.00 140 ARG A O 1
ATOM 1118 N N . GLU A 1 141 ? -8.635 -3.420 -6.431 1.00 98.00 141 GLU A N 1
ATOM 1119 C CA . GLU A 1 141 ? -8.480 -4.851 -6.677 1.00 98.00 141 GLU A CA 1
ATOM 1120 C C . GLU A 1 141 ? -8.797 -5.683 -5.424 1.00 98.00 141 GLU A C 1
ATOM 1122 O O . GLU A 1 141 ? -9.496 -6.690 -5.502 1.00 98.00 141 GLU A O 1
ATOM 1127 N N . MET A 1 142 ? -8.370 -5.228 -4.241 1.00 97.81 142 MET A N 1
ATOM 1128 C CA . MET A 1 142 ? -8.745 -5.861 -2.972 1.00 97.81 142 MET A CA 1
ATOM 1129 C C . MET A 1 142 ? -10.268 -5.893 -2.780 1.00 97.81 142 MET A C 1
ATOM 1131 O O . MET A 1 142 ? -10.818 -6.919 -2.386 1.00 97.81 142 MET A O 1
ATOM 1135 N N . LYS A 1 143 ? -10.962 -4.790 -3.085 1.00 96.94 143 LYS A N 1
ATOM 1136 C CA . LYS A 1 143 ? -12.426 -4.693 -2.961 1.00 96.94 143 LYS A CA 1
ATOM 1137 C C . LYS A 1 143 ? -13.145 -5.572 -3.979 1.00 96.94 143 LYS A C 1
ATOM 1139 O O . LYS A 1 143 ? -14.081 -6.271 -3.597 1.00 96.94 143 LYS A O 1
ATOM 1144 N N . ASP A 1 144 ? -12.681 -5.569 -5.226 1.00 97.62 144 ASP A N 1
ATOM 1145 C CA . ASP A 1 144 ? -13.238 -6.375 -6.316 1.00 97.62 144 ASP A CA 1
ATOM 1146 C C . ASP A 1 144 ? -13.093 -7.886 -6.011 1.00 97.62 144 ASP A C 1
ATOM 1148 O O . ASP A 1 144 ? -13.971 -8.673 -6.356 1.00 97.62 144 ASP A O 1
ATOM 1152 N N . ASN A 1 145 ? -12.062 -8.278 -5.247 1.00 97.00 145 ASN A N 1
ATOM 1153 C CA . ASN A 1 145 ? -11.849 -9.644 -4.746 1.00 97.00 145 ASN A CA 1
ATOM 1154 C C . ASN A 1 145 ? -12.413 -9.897 -3.326 1.00 97.00 145 ASN A C 1
ATOM 1156 O O . ASN A 1 145 ? -12.112 -10.919 -2.712 1.00 97.00 145 ASN A O 1
ATOM 1160 N N . ASN A 1 146 ? -13.232 -8.986 -2.781 1.00 96.06 146 ASN A N 1
ATOM 1161 C CA . ASN A 1 146 ? -13.856 -9.083 -1.451 1.00 96.06 146 ASN A CA 1
ATOM 1162 C C . ASN A 1 146 ? -12.864 -9.310 -0.285 1.00 96.06 146 ASN A C 1
ATOM 1164 O O . ASN A 1 146 ? -13.224 -9.857 0.761 1.00 96.06 146 ASN A O 1
ATOM 1168 N N . ILE A 1 147 ? -11.623 -8.851 -0.439 1.00 96.94 147 ILE A N 1
ATOM 1169 C CA . ILE A 1 147 ? -10.600 -8.874 0.606 1.00 96.94 147 ILE A CA 1
ATOM 1170 C C . ILE A 1 147 ? -10.895 -7.753 1.605 1.00 96.94 147 ILE A C 1
ATOM 1172 O O . ILE A 1 147 ? -11.087 -6.593 1.234 1.00 96.94 147 ILE A O 1
ATOM 1176 N N . LYS A 1 148 ? -10.947 -8.101 2.893 1.00 95.94 148 LYS A N 1
ATOM 1177 C CA . LYS A 1 148 ? -11.353 -7.210 3.988 1.00 95.94 148 LYS A CA 1
ATOM 1178 C C . LYS A 1 148 ? -10.454 -7.393 5.206 1.00 95.94 148 LYS A C 1
ATOM 1180 O O . LYS A 1 148 ? -9.825 -8.430 5.369 1.00 95.94 148 LYS A O 1
ATOM 1185 N N . ASN A 1 149 ? -10.475 -6.397 6.091 1.00 96.75 149 ASN A N 1
ATOM 1186 C CA . ASN A 1 149 ? -9.808 -6.405 7.398 1.00 96.75 149 ASN A CA 1
ATOM 1187 C C . ASN A 1 149 ? -8.301 -6.659 7.316 1.00 96.75 149 ASN A C 1
ATOM 1189 O O . ASN A 1 149 ? -7.727 -7.362 8.146 1.00 96.75 149 ASN A O 1
ATOM 1193 N N . CYS A 1 150 ? -7.647 -6.076 6.314 1.00 97.38 150 CYS A N 1
ATOM 1194 C CA . CYS A 1 150 ? -6.217 -6.233 6.128 1.00 97.38 150 CYS A CA 1
ATOM 1195 C C . CYS A 1 150 ? -5.556 -4.985 5.539 1.00 97.38 150 CYS A C 1
ATOM 1197 O O . CYS A 1 150 ? -6.199 -4.089 4.980 1.00 97.38 150 CYS A O 1
ATOM 1199 N N . VAL A 1 151 ? -4.238 -4.944 5.688 1.00 97.62 151 VAL A N 1
ATOM 1200 C CA . VAL A 1 151 ? -3.339 -4.082 4.926 1.00 97.62 151 VAL A CA 1
ATOM 1201 C C . VAL A 1 151 ? -2.470 -4.957 4.035 1.00 97.62 151 VAL A C 1
ATOM 1203 O O . VAL A 1 151 ? -2.021 -6.015 4.468 1.00 97.62 151 VAL A O 1
ATOM 1206 N N . VAL A 1 152 ? -2.222 -4.497 2.812 1.00 98.31 152 VAL A N 1
ATOM 1207 C CA . VAL A 1 152 ? -1.314 -5.106 1.838 1.00 98.31 152 VAL A CA 1
ATOM 1208 C C . VAL A 1 152 ? -0.248 -4.084 1.477 1.00 98.31 152 VAL A C 1
ATOM 1210 O O . VAL A 1 152 ? -0.564 -2.937 1.167 1.00 98.31 152 VAL A O 1
ATOM 1213 N N . VAL A 1 153 ? 1.011 -4.509 1.503 1.00 98.06 153 VAL A N 1
ATOM 1214 C CA . VAL A 1 153 ? 2.175 -3.749 1.046 1.00 98.06 153 VAL A CA 1
ATOM 1215 C C . VAL A 1 153 ? 2.815 -4.512 -0.102 1.00 98.06 153 VAL A C 1
ATOM 1217 O O . VAL A 1 153 ? 3.040 -5.714 0.010 1.00 98.06 153 VAL A O 1
ATOM 1220 N N . VAL A 1 154 ? 3.132 -3.816 -1.187 1.00 98.31 154 VAL A N 1
ATOM 1221 C CA . VAL A 1 154 ? 3.866 -4.345 -2.332 1.00 98.31 154 VAL A CA 1
ATOM 1222 C C . VAL A 1 154 ? 5.147 -3.546 -2.500 1.00 98.31 154 VAL A C 1
ATOM 1224 O O . VAL A 1 154 ? 5.129 -2.349 -2.790 1.00 98.31 154 VAL A O 1
ATOM 1227 N N . SER A 1 155 ? 6.268 -4.229 -2.321 1.00 98.00 155 SER A N 1
ATOM 1228 C CA . SER A 1 155 ? 7.603 -3.680 -2.499 1.00 98.00 155 SER A CA 1
ATOM 1229 C C . SER A 1 155 ? 8.066 -3.907 -3.927 1.00 98.00 155 SER A C 1
ATOM 1231 O O . SER A 1 155 ? 8.029 -5.036 -4.413 1.00 98.00 155 SER A O 1
ATOM 1233 N N . ARG A 1 156 ? 8.552 -2.854 -4.588 1.00 97.94 156 ARG A N 1
ATOM 1234 C CA . ARG A 1 156 ? 9.237 -2.941 -5.879 1.00 97.94 156 ARG A CA 1
ATOM 1235 C C . ARG A 1 156 ? 10.686 -2.495 -5.745 1.00 97.94 156 ARG A C 1
ATOM 1237 O O . ARG A 1 156 ? 10.971 -1.401 -5.257 1.00 97.94 156 ARG A O 1
ATOM 1244 N N . TRP A 1 157 ? 11.595 -3.297 -6.285 1.00 97.94 157 TRP A N 1
ATOM 1245 C CA . TRP A 1 157 ? 12.967 -2.886 -6.573 1.00 97.94 157 TRP A CA 1
ATOM 1246 C C . TRP A 1 157 ? 13.032 -2.507 -8.042 1.00 97.94 157 TRP A C 1
ATOM 1248 O O . TRP A 1 157 ? 12.911 -3.362 -8.924 1.00 97.94 157 TRP A O 1
ATOM 1258 N N . PHE A 1 158 ? 13.140 -1.208 -8.294 1.00 96.06 158 PHE A N 1
ATOM 1259 C CA . PHE A 1 158 ? 13.184 -0.670 -9.640 1.00 96.06 158 PHE A CA 1
ATOM 1260 C C . PHE A 1 158 ? 14.531 -0.982 -10.291 1.00 96.06 158 PHE A C 1
ATOM 1262 O O . PHE A 1 158 ? 15.585 -0.776 -9.692 1.00 96.06 158 PHE A O 1
ATOM 1269 N N . HIS A 1 159 ? 14.481 -1.411 -11.547 1.00 96.44 159 HIS A N 1
ATOM 1270 C CA . HIS A 1 159 ? 15.663 -1.536 -12.398 1.00 96.44 159 HIS A CA 1
ATOM 1271 C C . HIS A 1 159 ? 15.484 -0.777 -13.714 1.00 96.44 159 HIS A C 1
ATOM 1273 O O . HIS A 1 159 ? 16.345 -0.004 -14.123 1.00 96.44 159 HIS A O 1
ATOM 1279 N N . SER A 1 160 ? 14.334 -0.956 -14.365 1.00 95.81 160 SER A N 1
ATOM 1280 C CA . SER A 1 160 ? 14.032 -0.358 -15.665 1.00 95.81 160 SER A CA 1
ATOM 1281 C C . SER A 1 160 ? 12.552 0.014 -15.779 1.00 95.81 160 SER A C 1
ATOM 1283 O O . SER A 1 160 ? 11.683 -0.519 -15.077 1.00 95.81 160 SER A O 1
ATOM 1285 N N . LYS A 1 161 ? 12.227 0.938 -16.689 1.00 95.62 161 LYS A N 1
ATOM 1286 C CA . LYS A 1 161 ? 10.833 1.286 -16.985 1.00 95.62 161 LYS A CA 1
ATOM 1287 C C . LYS A 1 161 ? 10.171 0.140 -17.759 1.00 95.62 161 LYS A C 1
ATOM 1289 O O . LYS A 1 161 ? 10.499 -0.093 -18.913 1.00 95.62 161 LYS A O 1
ATOM 1294 N N . ILE A 1 162 ? 9.185 -0.512 -17.143 1.00 96.38 162 ILE A N 1
ATOM 1295 C CA . ILE A 1 162 ? 8.347 -1.552 -17.778 1.00 96.38 162 ILE A CA 1
ATOM 1296 C C . ILE A 1 162 ? 6.936 -1.050 -18.133 1.00 96.38 162 ILE A C 1
ATOM 1298 O O . ILE A 1 162 ? 6.036 -1.832 -18.435 1.00 96.38 162 ILE A O 1
ATOM 1302 N N . GLY A 1 163 ? 6.727 0.270 -18.080 1.00 95.50 163 GLY A N 1
ATOM 1303 C CA . GLY A 1 163 ? 5.466 0.904 -18.458 1.00 95.50 163 GLY A CA 1
ATOM 1304 C C . GLY A 1 163 ? 4.271 0.382 -17.644 1.00 95.50 163 GLY A C 1
ATOM 1305 O O . GLY A 1 163 ? 4.404 0.171 -16.433 1.00 95.50 163 GLY A O 1
ATOM 1306 N N . PRO A 1 164 ? 3.100 0.182 -18.275 1.00 95.44 164 PRO A N 1
ATOM 1307 C CA . PRO A 1 164 ? 1.901 -0.328 -17.610 1.00 95.44 164 PRO A CA 1
ATOM 1308 C C . PRO A 1 164 ? 2.038 -1.740 -17.027 1.00 95.44 164 PRO A C 1
ATOM 1310 O O . PRO A 1 164 ? 1.296 -2.075 -16.108 1.00 95.44 164 PRO A O 1
ATOM 1313 N N . ARG A 1 165 ? 3.004 -2.557 -17.484 1.00 96.88 165 ARG A N 1
ATOM 1314 C CA . ARG A 1 165 ? 3.179 -3.937 -16.985 1.00 96.88 165 ARG A CA 1
ATOM 1315 C C . ARG A 1 165 ? 3.405 -3.999 -15.477 1.00 96.88 165 ARG A C 1
ATOM 1317 O O . ARG A 1 165 ? 3.008 -4.971 -14.845 1.00 96.88 165 ARG A O 1
ATOM 1324 N N . ARG A 1 166 ? 3.991 -2.950 -14.889 1.00 97.12 166 ARG A N 1
ATOM 1325 C CA . ARG A 1 166 ? 4.190 -2.857 -13.436 1.00 97.12 166 ARG A CA 1
ATOM 1326 C C . ARG A 1 166 ? 2.885 -2.956 -12.651 1.00 97.12 166 ARG A C 1
ATOM 1328 O O . ARG A 1 166 ? 2.899 -3.551 -11.587 1.00 97.12 166 ARG A O 1
ATOM 1335 N N . PHE A 1 167 ? 1.777 -2.416 -13.171 1.00 96.88 167 PHE A N 1
ATOM 1336 C CA . PHE A 1 167 ? 0.490 -2.483 -12.480 1.00 96.88 167 PHE A CA 1
ATOM 1337 C C . PHE A 1 167 ? 0.046 -3.931 -12.339 1.00 96.88 167 PHE A C 1
ATOM 1339 O O . PHE A 1 167 ? -0.283 -4.347 -11.239 1.00 96.88 167 PHE A O 1
ATOM 1346 N N . ARG A 1 168 ? 0.143 -4.721 -13.415 1.00 97.31 168 ARG A N 1
ATOM 1347 C CA . ARG A 1 168 ? -0.184 -6.148 -13.379 1.00 97.31 168 ARG A CA 1
ATOM 1348 C C . ARG A 1 168 ? 0.609 -6.879 -12.289 1.00 97.31 168 ARG A C 1
ATOM 1350 O O . ARG A 1 168 ? 0.007 -7.540 -11.456 1.00 97.31 168 ARG A O 1
ATOM 1357 N N . HIS A 1 169 ? 1.931 -6.685 -12.241 1.00 98.06 169 HIS A N 1
ATOM 1358 C CA . HIS A 1 169 ? 2.775 -7.297 -11.204 1.00 98.06 169 HIS A CA 1
ATOM 1359 C C . HIS A 1 169 ? 2.429 -6.812 -9.796 1.00 98.06 169 HIS A C 1
ATOM 1361 O O . HIS A 1 169 ? 2.356 -7.622 -8.883 1.00 98.06 169 HIS A O 1
ATOM 1367 N N . ILE A 1 170 ? 2.187 -5.511 -9.607 1.00 98.00 170 ILE A N 1
ATOM 1368 C CA . ILE A 1 170 ? 1.827 -4.960 -8.294 1.00 98.00 170 ILE A CA 1
ATOM 1369 C C . ILE A 1 170 ? 0.514 -5.566 -7.791 1.00 98.00 170 ILE A C 1
ATOM 1371 O O . ILE A 1 170 ? 0.435 -5.963 -6.631 1.00 98.00 170 ILE A O 1
ATOM 1375 N N . LEU A 1 171 ? -0.498 -5.655 -8.656 1.00 97.81 171 LEU A N 1
ATOM 1376 C CA . LEU A 1 171 ? -1.810 -6.187 -8.298 1.00 97.81 171 LEU A CA 1
ATOM 1377 C C . LEU A 1 171 ? -1.742 -7.692 -8.017 1.00 97.81 171 LEU A C 1
ATOM 1379 O O . LEU A 1 171 ? -2.078 -8.117 -6.914 1.00 97.81 171 LEU A O 1
ATOM 1383 N N . GLU A 1 172 ? -1.239 -8.490 -8.962 1.00 96.88 172 GLU A N 1
ATOM 1384 C CA . GLU A 1 172 ? -1.158 -9.952 -8.824 1.00 96.88 172 GLU A CA 1
ATOM 1385 C C . GLU A 1 172 ? -0.307 -10.366 -7.616 1.00 96.88 172 GLU A C 1
ATOM 1387 O O . GLU A 1 172 ? -0.717 -11.205 -6.806 1.00 96.88 172 GLU A O 1
ATOM 1392 N N . THR A 1 173 ? 0.867 -9.748 -7.453 1.00 96.88 173 THR A N 1
ATOM 1393 C CA . THR A 1 173 ? 1.741 -10.024 -6.313 1.00 96.88 173 THR A CA 1
ATOM 1394 C C . THR A 1 173 ? 1.087 -9.549 -5.022 1.00 96.88 173 THR A C 1
ATOM 1396 O O . THR A 1 173 ? 1.065 -10.309 -4.054 1.00 96.88 173 THR A O 1
ATOM 1399 N N . GLY A 1 174 ? 0.466 -8.367 -4.997 1.00 96.62 174 GLY A N 1
ATOM 1400 C CA . GLY A 1 174 ? -0.244 -7.855 -3.824 1.00 96.62 174 GLY A CA 1
ATOM 1401 C C . GLY A 1 174 ? -1.322 -8.804 -3.303 1.00 96.62 174 GLY A C 1
ATOM 1402 O O . GLY A 1 174 ? -1.297 -9.161 -2.124 1.00 96.62 174 GLY A O 1
ATOM 1403 N N . LEU A 1 175 ? -2.210 -9.291 -4.176 1.00 96.12 175 LEU A N 1
ATOM 1404 C CA . LEU A 1 175 ? -3.279 -10.215 -3.778 1.00 96.12 175 LEU A CA 1
ATOM 1405 C C . LEU A 1 175 ? -2.741 -11.533 -3.210 1.00 96.12 175 LEU A C 1
ATOM 1407 O O . LEU A 1 175 ? -3.326 -12.093 -2.284 1.00 96.12 175 LEU A O 1
ATOM 1411 N N . SER A 1 176 ? -1.603 -12.020 -3.707 1.00 97.00 176 SER A N 1
ATOM 1412 C CA . SER A 1 176 ? -1.054 -13.304 -3.261 1.00 97.00 176 SER A CA 1
ATOM 1413 C C . SER A 1 176 ? -0.681 -13.349 -1.772 1.00 97.00 176 SER A C 1
ATOM 1415 O O . SER A 1 176 ? -0.783 -14.411 -1.168 1.00 97.00 176 SER A O 1
ATOM 1417 N N . ALA A 1 177 ? -0.315 -12.218 -1.154 1.00 96.06 177 ALA A N 1
ATOM 1418 C CA . ALA A 1 177 ? -0.053 -12.171 0.288 1.00 96.06 177 ALA A CA 1
ATOM 1419 C C . ALA A 1 177 ? -1.330 -12.382 1.11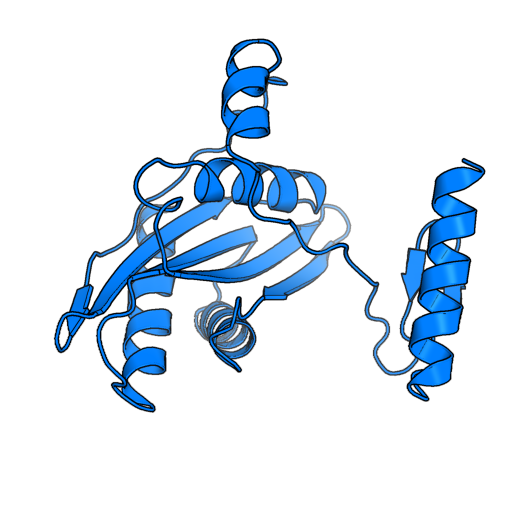5 1.00 96.06 177 ALA A C 1
ATOM 1421 O O . ALA A 1 177 ? -1.276 -12.941 2.208 1.00 96.06 177 ALA A O 1
ATOM 1422 N N . THR A 1 178 ? -2.485 -11.975 0.581 1.00 95.19 178 THR A N 1
ATOM 1423 C CA . THR A 1 178 ? -3.784 -12.123 1.256 1.00 95.19 178 THR A CA 1
ATOM 1424 C C . THR A 1 178 ? -4.295 -13.559 1.225 1.00 95.19 178 THR A C 1
ATOM 1426 O O . THR A 1 178 ? -4.939 -13.994 2.172 1.00 95.19 178 THR A O 1
ATOM 1429 N N . ALA A 1 179 ? -3.935 -14.329 0.193 1.00 92.06 179 ALA A N 1
ATOM 1430 C CA . ALA A 1 179 ? -4.288 -15.745 0.094 1.00 92.06 179 ALA A CA 1
ATOM 1431 C C . ALA A 1 179 ? -3.688 -16.586 1.234 1.00 92.06 179 ALA A C 1
ATOM 1433 O O . ALA A 1 179 ? -4.251 -17.609 1.605 1.00 92.06 179 ALA A O 1
ATOM 1434 N N . ASN A 1 180 ? -2.575 -16.132 1.816 1.00 89.31 180 ASN A N 1
ATOM 1435 C CA . ASN A 1 180 ? -1.900 -16.808 2.922 1.00 89.31 180 ASN A CA 1
ATOM 1436 C C . ASN A 1 180 ? -2.451 -16.413 4.304 1.00 89.31 180 ASN A C 1
ATOM 1438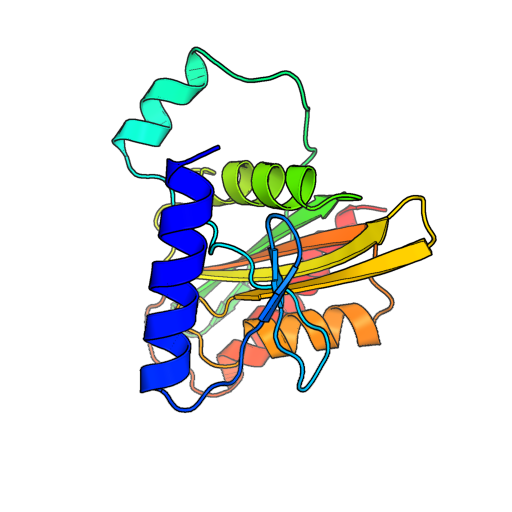 O O . ASN A 1 180 ? -1.949 -16.907 5.311 1.00 89.31 180 ASN A O 1
ATOM 1442 N N . MET A 1 181 ? -3.438 -15.510 4.363 1.00 87.06 181 MET A N 1
ATOM 1443 C CA . MET A 1 181 ? -4.093 -15.089 5.608 1.00 87.06 181 MET A CA 1
ATOM 1444 C C . MET A 1 181 ? -5.197 -16.053 6.068 1.00 87.06 181 MET A C 1
ATOM 1446 O O . MET A 1 181 ? -5.634 -15.943 7.210 1.00 87.06 181 MET A O 1
ATOM 1450 N N . ALA A 1 182 ? -5.648 -16.946 5.181 1.00 62.59 182 ALA A N 1
ATOM 1451 C CA . ALA A 1 182 ? -6.729 -17.901 5.419 1.00 62.59 182 ALA A CA 1
ATOM 1452 C C . ALA A 1 182 ? -6.302 -19.106 6.273 1.00 62.59 182 ALA A C 1
ATOM 1454 O O . ALA A 1 182 ? -5.129 -19.536 6.166 1.00 62.59 182 ALA A O 1
#

Radius of gyration: 17.24 Å; Cα contacts (8 Å, |Δi|>4): 317; chains: 1; bounding box: 38×45×42 Å

Mean predicted aligned error: 7.41 Å